Protein AF-A0A8S3UPL6-F1 (afdb_monomer)

pLDDT: mean 83.42, std 17.31, range [33.16, 97.44]

Nearest PDB structures (foldseek):
  1r8y-assembly1_C  TM=5.919E-01  e=2.508E+00  Mus musculus
  2idk-assembly1_B  TM=5.635E-01  e=4.004E+00  Rattus norvegicus
  2idk-assembly1_D  TM=4.730E-01  e=1.985E+0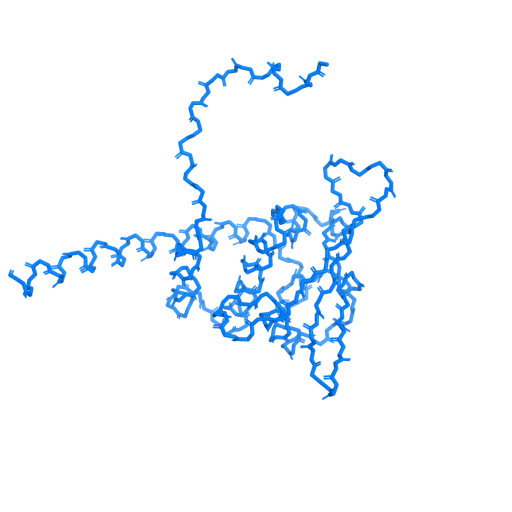0  Rattus norvegicus
  5v4x-assembly1_A  TM=2.139E-01  e=1.571E+00  Homo sapiens

Solvent-accessible surface area (backbone atoms only — not comparable to full-atom values): 10353 Å² total; per-residue (Å²): 134,78,87,76,73,81,73,76,76,82,68,81,82,80,75,76,79,85,45,71,69,55,50,52,52,40,55,69,42,27,83,81,74,43,80,54,72,68,54,36,40,45,50,44,21,52,53,26,36,30,63,79,66,72,45,56,60,68,39,56,21,31,85,48,83,92,41,48,87,43,25,43,35,36,77,32,53,47,74,44,66,56,95,88,39,75,45,33,33,35,41,45,44,70,50,57,104,79,52,83,83,58,63,46,75,48,78,43,76,54,44,87,87,43,93,63,27,38,50,58,32,44,52,57,37,48,76,77,43,94,68,77,66,54,52,55,45,48,46,96,88,68,49,66,35,37,41,64,58,54,52,51,51,50,49,54,36,50,55,56,50,52,51,49,51,55,51,50,53,54,53,54,61,72,75,104

Secondary structure (DSSP, 8-state):
--GGGG--------PPP--HHHHHHHHHHHHHHS-SHHHHHHHHHHHHHHHHTT--HHHHSBSSGGGGGGSPBGGGEEEEEETTEEEEEEEEE---TT-SS--EEEEEE--TT-TT-HHHHHHHHHHT----SSBSSB-TTSPBPBHHHHHHHHHHHHHHHHHHHHHHHHHHTT--

Mean predicted aligned error: 8.9 Å

Radius of gyration: 18.25 Å; Cα contacts (8 Å, |Δi|>4): 200; chains: 1; bounding box: 32×50×51 Å

Sequence (176 aa):
MLKGTKQLRHSVDTRLPITYDILVKLVKALPKVIVGIYNQVLLKAMMSTAYFCFLRIGEIAVKTESEIYRVIQREDIKFERVNGHVSNMTITMKFYKHSNLQSKTLSIARRPENYLCPVKAIEEYLRLQNCPHGPLFRFKCGKPVSGFYFNSSLKSLLNSTSDILSITNSTLSSMF

Foldseek 3Di:
DPPPPPPPPDPPPPDDDCDPVNLVLLLVCCVVQPPDPLVSLLLLLVSLCCVVVVNDCLQAADADPVCQVQHFKLVQWDFDDDPNHTFKIKGWHQHDPPCPRDIDIDIGGADPPDPSGNVVSLVVNVVLPPDNITRSRDDPVRHTHHPVNSVVSSVSSSVVSVVVVVVVVVVVVVVD

Structure (mmCIF, N/CA/C/O backbone):
data_AF-A0A8S3UPL6-F1
#
_entry.id   AF-A0A8S3UPL6-F1
#
loop_
_atom_site.group_PDB
_atom_site.id
_atom_site.type_symbol
_atom_site.label_atom_id
_atom_site.label_alt_id
_atom_site.label_comp_id
_atom_site.label_asym_id
_atom_site.label_entity_id
_atom_site.label_seq_id
_atom_site.pdbx_PDB_ins_code
_atom_site.Cartn_x
_atom_site.Cartn_y
_atom_site.Cartn_z
_atom_site.occupancy
_atom_site.B_iso_or_equiv
_atom_site.auth_seq_id
_atom_site.auth_comp_id
_atom_site.auth_asym_id
_atom_site.auth_atom_id
_atom_site.pdbx_PDB_model_num
ATOM 1 N N . MET A 1 1 ? -19.482 28.024 -11.826 1.00 42.06 1 MET A N 1
ATOM 2 C CA . MET A 1 1 ? -18.256 28.051 -12.662 1.00 42.06 1 MET A CA 1
ATOM 3 C C . MET A 1 1 ? -17.232 27.048 -12.135 1.00 42.06 1 MET A C 1
ATOM 5 O O . MET A 1 1 ? -16.765 27.201 -11.011 1.00 42.06 1 MET A O 1
ATOM 9 N N . LEU A 1 2 ? -16.894 26.020 -12.920 1.00 48.94 2 LEU A N 1
ATOM 10 C CA . LEU A 1 2 ? -15.874 25.015 -12.584 1.00 48.94 2 LEU A CA 1
ATOM 11 C C . LEU A 1 2 ? -14.470 25.634 -12.701 1.00 48.94 2 LEU A C 1
ATOM 13 O O . LEU A 1 2 ? -14.032 25.984 -13.790 1.00 48.94 2 LEU A O 1
ATOM 17 N N . LYS A 1 3 ? -13.740 25.753 -11.585 1.00 55.19 3 LYS A N 1
ATOM 18 C CA . LYS A 1 3 ? -12.389 26.356 -11.520 1.00 55.19 3 LYS A CA 1
ATOM 19 C C . LYS A 1 3 ? -11.300 25.598 -12.316 1.00 55.19 3 LYS A C 1
ATOM 21 O O . LYS A 1 3 ? -10.162 26.052 -12.349 1.00 55.19 3 LYS A O 1
ATOM 26 N N . GLY A 1 4 ? -11.625 24.467 -12.948 1.00 55.03 4 GLY A N 1
ATOM 27 C CA . GLY A 1 4 ? -10.680 23.607 -13.673 1.00 55.03 4 GLY A CA 1
ATOM 28 C C . GLY A 1 4 ? -10.393 24.001 -15.126 1.00 55.03 4 GLY A C 1
ATOM 29 O O . GLY A 1 4 ? -9.456 23.476 -15.711 1.00 55.03 4 GLY A O 1
ATOM 30 N N . THR A 1 5 ? -11.146 24.930 -15.719 1.00 59.47 5 THR A N 1
ATOM 31 C CA . THR A 1 5 ? -11.039 25.250 -17.158 1.00 59.47 5 THR A CA 1
ATOM 32 C C . THR A 1 5 ? -9.954 26.273 -17.508 1.00 59.47 5 THR A C 1
ATOM 34 O O . THR A 1 5 ? -9.788 26.618 -18.671 1.00 59.47 5 THR A O 1
ATOM 37 N N . LYS A 1 6 ? -9.187 26.772 -16.528 1.00 54.44 6 LYS A N 1
ATOM 38 C CA . LYS A 1 6 ? -8.181 27.830 -16.751 1.00 54.44 6 LYS A CA 1
ATOM 39 C C . LYS A 1 6 ? -6.788 27.325 -17.164 1.00 54.44 6 LYS A C 1
ATOM 41 O O . LYS A 1 6 ? -5.917 28.143 -17.433 1.00 54.44 6 LYS A O 1
ATOM 46 N N . GLN A 1 7 ? -6.563 26.012 -17.245 1.00 56.03 7 GLN A N 1
ATOM 47 C CA . GLN A 1 7 ? -5.306 25.417 -17.732 1.00 56.03 7 GLN A CA 1
ATOM 48 C C . GLN A 1 7 ? -5.527 24.689 -19.065 1.00 56.03 7 GLN A C 1
ATOM 50 O O . GLN A 1 7 ? -5.374 23.479 -19.161 1.00 56.03 7 GLN A O 1
ATOM 55 N N . LEU A 1 8 ? -5.898 25.429 -20.110 1.00 55.44 8 LEU A N 1
ATOM 56 C CA . LEU A 1 8 ? -6.054 24.899 -21.470 1.00 55.44 8 LEU A CA 1
ATOM 57 C C . LEU A 1 8 ? -4.790 25.137 -22.309 1.00 55.44 8 LEU A C 1
ATOM 59 O O . LEU A 1 8 ? -4.843 25.701 -23.396 1.00 55.44 8 LEU A O 1
ATOM 63 N N . ARG A 1 9 ? -3.631 24.672 -21.826 1.00 57.53 9 ARG A N 1
ATOM 64 C CA . ARG A 1 9 ? -2.626 24.155 -22.765 1.00 57.53 9 ARG A CA 1
ATOM 65 C C . ARG A 1 9 ? -3.007 22.701 -22.992 1.00 57.53 9 ARG A C 1
ATOM 67 O O . ARG A 1 9 ? -2.741 21.853 -22.146 1.00 57.53 9 ARG A O 1
ATOM 74 N N . HIS A 1 10 ? -3.728 22.456 -24.079 1.00 58.16 10 HIS A N 1
ATOM 75 C CA . HIS A 1 10 ? -4.259 21.149 -24.446 1.00 58.16 10 HIS A CA 1
ATOM 76 C C . HIS A 1 10 ? -3.098 20.225 -24.857 1.00 58.16 10 HIS A C 1
ATOM 78 O O . HIS A 1 10 ? -2.806 20.046 -26.032 1.00 58.16 10 HIS A O 1
ATOM 84 N N . SER A 1 11 ? -2.387 19.658 -23.883 1.00 63.75 11 SER A N 1
ATOM 85 C CA . SER A 1 11 ? -1.652 18.418 -24.118 1.00 63.75 11 SER A CA 1
ATOM 86 C C . SER A 1 11 ? -2.706 17.323 -24.156 1.00 63.75 11 SER A C 1
ATOM 88 O O . SER A 1 11 ? -3.423 17.149 -23.171 1.00 63.75 11 SER A O 1
ATOM 90 N N . VAL A 1 12 ? -2.840 16.616 -25.279 1.00 59.75 12 VAL A N 1
ATOM 91 C CA . VAL A 1 12 ? -3.695 15.424 -25.331 1.00 59.75 12 VAL A CA 1
ATOM 92 C C . VAL A 1 12 ? -3.192 14.475 -24.244 1.00 59.75 12 VAL A C 1
ATOM 94 O O . VAL A 1 12 ? -2.016 14.109 -24.242 1.00 59.75 12 VAL A O 1
ATOM 97 N N . ASP A 1 13 ? -4.042 14.152 -23.268 1.00 59.72 13 ASP A N 1
ATOM 98 C CA . ASP A 1 13 ? -3.688 13.181 -22.238 1.00 59.72 13 ASP A CA 1
ATOM 99 C C . ASP A 1 13 ? -3.717 11.790 -22.875 1.00 59.72 13 ASP A C 1
ATOM 101 O O . ASP A 1 13 ? -4.769 11.177 -23.027 1.00 59.72 13 ASP A O 1
ATOM 105 N N . THR A 1 14 ? -2.553 11.321 -23.319 1.00 62.41 14 THR A N 1
ATOM 106 C CA . THR A 1 14 ? -2.375 10.012 -23.961 1.00 62.41 14 THR A CA 1
ATOM 107 C C . THR A 1 14 ? -2.268 8.867 -22.952 1.00 62.41 14 THR A C 1
ATOM 109 O O . THR A 1 14 ? -2.047 7.719 -23.340 1.00 62.41 14 THR A O 1
ATOM 112 N N . ARG A 1 15 ? -2.391 9.143 -21.645 1.00 64.50 15 ARG A N 1
ATOM 113 C CA . ARG A 1 15 ? -2.251 8.115 -20.612 1.00 64.50 15 ARG A CA 1
ATOM 114 C C . ARG A 1 15 ? -3.490 7.228 -20.597 1.00 64.50 15 ARG A C 1
ATOM 116 O O . ARG A 1 15 ? -4.589 7.673 -20.278 1.00 64.50 15 ARG A O 1
ATOM 123 N N . LEU A 1 16 ? -3.289 5.947 -20.882 1.00 63.62 16 LEU A N 1
ATOM 124 C CA . LEU A 1 16 ? -4.334 4.941 -20.742 1.00 63.62 16 LEU A CA 1
ATOM 125 C C . LEU A 1 16 ? -4.616 4.673 -19.252 1.00 63.62 16 LEU A C 1
ATOM 127 O O . LEU A 1 16 ? -3.675 4.604 -18.453 1.00 63.62 16 LEU A O 1
ATOM 131 N N . PRO A 1 17 ? -5.890 4.508 -18.854 1.00 73.19 17 PRO A N 1
ATOM 132 C CA . PRO A 1 17 ? -6.222 4.123 -17.491 1.00 73.19 17 PRO A CA 1
ATOM 133 C C . PRO A 1 17 ? -5.667 2.726 -17.192 1.00 73.19 17 PRO A C 1
ATOM 135 O O . PRO A 1 17 ? -5.736 1.822 -18.025 1.00 73.19 17 PRO A O 1
ATOM 138 N N . ILE A 1 18 ? -5.152 2.524 -15.978 1.00 77.69 18 ILE A N 1
ATOM 139 C CA . ILE A 1 18 ? -4.827 1.177 -15.501 1.00 77.69 18 ILE A CA 1
ATOM 140 C C . ILE A 1 18 ? -6.157 0.451 -15.296 1.00 77.69 18 ILE A C 1
ATOM 142 O O . ILE A 1 18 ? -6.893 0.757 -14.361 1.00 77.69 18 ILE A O 1
ATOM 146 N N . THR A 1 19 ? -6.484 -0.478 -16.190 1.00 86.81 19 THR A N 1
ATOM 147 C CA . THR A 1 19 ? -7.661 -1.342 -16.058 1.00 86.81 19 THR A CA 1
ATOM 148 C C . THR A 1 19 ? -7.398 -2.459 -15.048 1.00 86.81 19 THR A C 1
ATOM 150 O O . THR A 1 19 ? -6.250 -2.736 -14.686 1.00 86.81 19 THR A O 1
ATOM 153 N N . TYR A 1 20 ? -8.462 -3.129 -14.603 1.00 88.88 20 TYR A N 1
ATOM 154 C CA . TYR A 1 20 ? -8.347 -4.282 -13.709 1.00 88.88 20 TYR A CA 1
ATOM 155 C C . TYR A 1 20 ? -7.426 -5.366 -14.294 1.00 88.88 20 TYR A C 1
ATOM 157 O O . TYR A 1 20 ? -6.545 -5.865 -13.596 1.00 88.88 20 TYR A O 1
ATOM 165 N N . ASP A 1 21 ? -7.546 -5.668 -15.589 1.00 89.25 21 ASP A N 1
ATOM 166 C CA . ASP A 1 21 ? -6.729 -6.696 -16.247 1.00 89.25 21 ASP A CA 1
ATOM 167 C C . ASP A 1 21 ? -5.245 -6.335 -16.287 1.00 89.25 21 ASP A C 1
ATOM 169 O O . ASP A 1 21 ? -4.384 -7.191 -16.063 1.00 89.25 21 ASP A O 1
ATOM 173 N N . ILE A 1 22 ? -4.930 -5.058 -16.531 1.00 89.88 22 ILE A N 1
ATOM 174 C CA . ILE A 1 22 ? -3.552 -4.562 -16.458 1.00 89.88 22 ILE A CA 1
ATOM 175 C C . ILE A 1 22 ? -3.029 -4.752 -15.034 1.00 89.88 22 ILE A C 1
ATOM 177 O O . ILE A 1 22 ? -1.942 -5.293 -14.848 1.00 89.88 22 ILE A O 1
ATOM 181 N N . LEU A 1 23 ? -3.819 -4.392 -14.021 1.00 92.44 23 LEU A N 1
ATOM 182 C CA . LEU A 1 23 ? -3.436 -4.557 -12.621 1.00 92.44 23 LEU A CA 1
ATOM 183 C C . LEU A 1 23 ? -3.178 -6.025 -12.249 1.00 92.44 23 LEU A C 1
ATOM 185 O O . LEU A 1 23 ? -2.197 -6.322 -11.567 1.00 92.44 23 LEU A O 1
ATOM 189 N N . VAL A 1 24 ? -4.009 -6.955 -12.732 1.00 94.12 24 VAL A N 1
ATOM 190 C CA . VAL A 1 24 ? -3.812 -8.399 -12.522 1.00 94.12 24 VAL A CA 1
ATOM 191 C C . VAL A 1 24 ? -2.489 -8.850 -13.132 1.00 94.12 24 VAL A C 1
ATOM 193 O O . VAL A 1 24 ? -1.728 -9.563 -12.473 1.00 94.12 24 VAL A O 1
ATOM 196 N N . LYS A 1 25 ? -2.186 -8.429 -14.366 1.00 92.62 25 LYS A N 1
ATOM 197 C CA . LYS A 1 25 ? -0.920 -8.766 -15.034 1.00 92.62 25 LYS A CA 1
ATOM 198 C C . LYS A 1 25 ? 0.285 -8.220 -14.261 1.00 92.62 25 LYS A C 1
ATOM 200 O O . LYS A 1 25 ? 1.229 -8.970 -14.021 1.00 92.62 25 LYS A O 1
ATOM 205 N N . LEU A 1 26 ? 0.216 -6.973 -13.790 1.00 93.62 26 LEU A N 1
ATOM 206 C CA . LEU A 1 26 ? 1.271 -6.355 -12.979 1.00 93.62 26 LEU A CA 1
ATOM 207 C C . LEU A 1 26 ? 1.523 -7.132 -11.681 1.00 93.62 26 LEU A C 1
ATOM 209 O O . LEU A 1 26 ? 2.666 -7.446 -11.358 1.00 93.62 26 LEU A O 1
ATOM 213 N N . VAL A 1 27 ? 0.465 -7.500 -10.952 1.00 95.19 27 VAL A N 1
ATOM 214 C CA . VAL A 1 27 ? 0.602 -8.269 -9.704 1.00 95.19 27 VAL A CA 1
ATOM 215 C C . VAL A 1 27 ? 1.151 -9.673 -9.966 1.00 95.19 27 VAL A C 1
ATOM 217 O O . VAL A 1 27 ? 1.980 -10.151 -9.194 1.00 95.19 27 VAL A O 1
ATOM 220 N N . LYS A 1 28 ? 0.774 -10.317 -11.077 1.00 94.69 28 LYS A N 1
ATOM 221 C CA . LYS A 1 28 ? 1.349 -11.609 -11.487 1.00 94.69 28 LYS A CA 1
ATOM 222 C C . LYS A 1 28 ? 2.826 -11.513 -11.888 1.00 94.69 28 LYS A C 1
ATOM 224 O O . LYS A 1 28 ? 3.546 -12.498 -11.748 1.00 94.69 28 LYS A O 1
ATOM 229 N N . ALA A 1 29 ? 3.289 -10.357 -12.365 1.00 94.81 29 ALA A N 1
ATOM 230 C CA . ALA A 1 29 ? 4.690 -10.126 -12.720 1.00 94.81 29 ALA A CA 1
ATOM 231 C C . ALA A 1 29 ? 5.594 -9.842 -11.502 1.00 94.81 29 ALA A C 1
ATOM 233 O O . ALA A 1 29 ? 6.815 -9.970 -11.612 1.00 94.81 29 ALA A O 1
ATOM 234 N N . LEU A 1 30 ? 5.025 -9.516 -10.331 1.00 95.31 30 LEU A N 1
ATOM 235 C CA . LEU A 1 30 ? 5.786 -9.184 -9.116 1.00 95.31 30 LEU A CA 1
ATOM 236 C C . LEU A 1 30 ? 6.883 -10.203 -8.763 1.00 95.31 30 LEU A C 1
ATOM 238 O O . LEU A 1 30 ? 8.002 -9.753 -8.522 1.00 95.31 30 LEU A O 1
ATOM 242 N N . PRO A 1 31 ? 6.643 -11.533 -8.767 1.00 95.00 31 PRO A N 1
ATOM 243 C CA . PRO A 1 31 ? 7.673 -12.503 -8.396 1.00 95.00 31 PRO A CA 1
ATOM 244 C C . PRO A 1 31 ? 8.877 -12.532 -9.341 1.00 95.00 31 PRO A C 1
ATOM 246 O O . PRO A 1 31 ? 9.949 -12.969 -8.936 1.00 95.00 31 PRO A O 1
ATOM 249 N N . LYS A 1 32 ? 8.703 -12.075 -10.587 1.00 93.44 32 LYS A N 1
ATOM 250 C CA . LYS A 1 32 ? 9.755 -12.049 -11.611 1.00 93.44 32 LYS A CA 1
ATOM 251 C C . LYS A 1 32 ? 10.578 -10.762 -11.568 1.00 93.44 32 LYS A C 1
ATOM 253 O O . LYS A 1 32 ? 11.767 -10.792 -11.852 1.00 93.44 32 LYS A O 1
ATOM 258 N N . VAL A 1 33 ? 9.939 -9.637 -11.241 1.00 94.00 33 VAL A N 1
ATOM 259 C CA . VAL A 1 33 ? 10.538 -8.294 -11.357 1.00 94.00 33 VAL A CA 1
ATOM 260 C C . VAL A 1 33 ? 11.030 -7.759 -10.013 1.00 94.00 33 VAL A C 1
ATOM 262 O O . VAL A 1 33 ? 12.026 -7.042 -9.955 1.00 94.00 33 VAL A O 1
ATOM 265 N N . ILE A 1 34 ? 10.329 -8.073 -8.922 1.00 95.31 34 ILE A N 1
ATOM 266 C CA . ILE A 1 34 ? 10.591 -7.493 -7.605 1.00 95.31 34 ILE A CA 1
ATOM 267 C C . ILE A 1 34 ? 11.252 -8.524 -6.702 1.00 95.31 34 ILE A C 1
ATOM 269 O O . ILE A 1 34 ? 10.690 -9.577 -6.399 1.00 95.31 34 ILE A O 1
ATOM 273 N N . VAL A 1 35 ? 12.433 -8.176 -6.198 1.00 93.69 35 VAL A N 1
ATOM 274 C CA . VAL A 1 35 ? 13.190 -9.023 -5.278 1.00 93.69 35 VAL A CA 1
ATOM 275 C C . VAL A 1 35 ? 12.595 -8.960 -3.868 1.00 93.69 35 VAL A C 1
ATOM 277 O O . VAL A 1 35 ? 12.394 -7.883 -3.296 1.00 93.69 35 VAL A O 1
ATOM 280 N N . GLY A 1 36 ? 12.369 -10.141 -3.290 1.00 95.06 36 GLY A N 1
ATOM 281 C CA . GLY A 1 36 ? 11.945 -10.330 -1.905 1.00 95.06 36 GLY A CA 1
ATOM 282 C C . GLY A 1 36 ? 10.427 -10.384 -1.717 1.00 95.06 36 GLY A C 1
ATOM 283 O O . GLY A 1 36 ? 9.695 -9.474 -2.108 1.00 95.06 36 GLY A O 1
ATOM 284 N N . ILE A 1 37 ? 9.966 -11.427 -1.017 1.00 95.69 37 ILE A N 1
ATOM 285 C CA . ILE A 1 37 ? 8.540 -11.694 -0.750 1.00 95.69 37 ILE A CA 1
ATOM 286 C C . ILE A 1 37 ? 7.864 -10.497 -0.072 1.00 95.69 37 ILE A C 1
ATOM 288 O O . ILE A 1 37 ? 6.754 -10.119 -0.436 1.00 95.69 37 ILE A O 1
ATOM 292 N N . TYR A 1 38 ? 8.553 -9.850 0.873 1.00 96.38 38 TYR A N 1
ATOM 293 C CA . TYR A 1 38 ? 8.021 -8.678 1.567 1.00 96.38 38 TYR A CA 1
ATOM 294 C C . TYR A 1 38 ? 7.672 -7.539 0.597 1.00 96.38 38 TYR A C 1
ATOM 296 O O . TYR A 1 38 ? 6.569 -7.004 0.659 1.00 96.38 38 TYR A O 1
ATOM 304 N N . ASN A 1 39 ? 8.572 -7.198 -0.333 1.00 96.25 39 ASN A N 1
ATOM 305 C CA . ASN A 1 39 ? 8.346 -6.113 -1.293 1.00 96.25 39 ASN A CA 1
ATOM 306 C C . ASN A 1 39 ? 7.237 -6.463 -2.293 1.00 96.25 39 ASN A C 1
ATOM 308 O O . ASN A 1 39 ? 6.458 -5.594 -2.675 1.00 96.25 39 ASN A O 1
ATOM 312 N N . GLN A 1 40 ? 7.129 -7.736 -2.681 1.00 97.12 40 GLN A N 1
ATOM 313 C CA . GLN A 1 40 ? 6.044 -8.219 -3.537 1.00 97.12 40 GLN A CA 1
ATOM 314 C C . GLN A 1 40 ? 4.684 -8.070 -2.839 1.00 97.12 40 GLN A C 1
ATOM 316 O O . GLN A 1 40 ? 3.751 -7.514 -3.417 1.00 97.12 40 GLN A O 1
ATOM 321 N N . VAL A 1 41 ? 4.573 -8.499 -1.577 1.00 97.44 41 VAL A N 1
ATOM 322 C CA . VAL A 1 41 ? 3.341 -8.357 -0.782 1.00 97.44 41 VAL A CA 1
ATOM 323 C C . VAL A 1 41 ? 3.010 -6.882 -0.53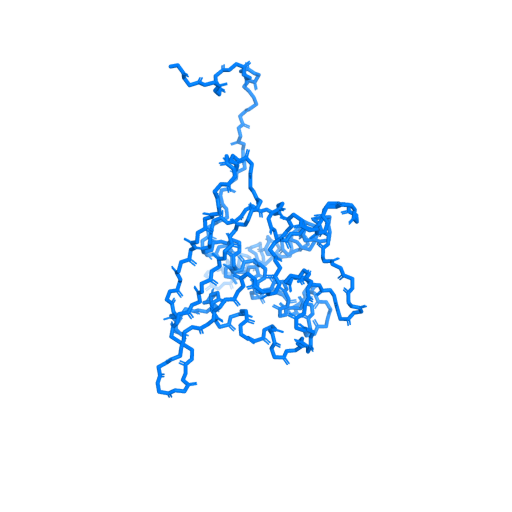3 1.00 97.44 41 VAL A C 1
ATOM 325 O O . VAL A 1 41 ? 1.862 -6.477 -0.716 1.00 97.44 41 VAL A O 1
ATOM 328 N N . LEU A 1 42 ? 4.012 -6.062 -0.197 1.00 97.44 42 LEU A N 1
ATOM 329 C CA . LEU A 1 42 ? 3.881 -4.613 -0.027 1.00 97.44 42 LEU A CA 1
ATOM 330 C C . LEU A 1 42 ? 3.325 -3.945 -1.292 1.00 97.44 42 LEU A C 1
ATOM 332 O O . LEU A 1 42 ? 2.308 -3.255 -1.228 1.00 97.44 42 LEU A O 1
ATOM 336 N N . LEU A 1 43 ? 3.950 -4.171 -2.450 1.00 97.31 43 LEU A N 1
ATOM 337 C CA . LEU A 1 43 ? 3.521 -3.562 -3.710 1.00 97.31 43 LEU A CA 1
ATOM 338 C C . LEU A 1 43 ? 2.147 -4.072 -4.155 1.00 97.31 43 LEU A C 1
ATOM 340 O O . LEU A 1 43 ? 1.331 -3.271 -4.609 1.00 97.31 43 LEU A O 1
ATOM 344 N N . LYS A 1 44 ? 1.840 -5.365 -3.973 1.00 97.31 44 LYS A N 1
ATOM 345 C CA . LYS A 1 44 ? 0.493 -5.915 -4.211 1.00 97.31 44 LYS A CA 1
ATOM 346 C C . LYS A 1 44 ? -0.556 -5.199 -3.359 1.00 97.31 44 LYS A C 1
ATOM 348 O O . LYS A 1 44 ? -1.603 -4.816 -3.886 1.00 97.31 44 LYS A O 1
ATOM 353 N N . ALA A 1 45 ? -0.283 -5.000 -2.069 1.00 97.19 45 ALA A N 1
ATOM 354 C CA . ALA A 1 45 ? -1.183 -4.304 -1.156 1.00 97.19 45 ALA A CA 1
ATOM 355 C C . ALA A 1 45 ? -1.371 -2.835 -1.554 1.00 97.19 45 ALA A C 1
ATOM 357 O O . ALA A 1 45 ? -2.509 -2.373 -1.634 1.00 97.19 45 ALA A O 1
ATOM 358 N N . MET A 1 46 ? -0.289 -2.125 -1.886 1.00 97.12 46 MET A N 1
ATOM 359 C CA . MET A 1 46 ? -0.351 -0.738 -2.360 1.00 97.12 46 MET A CA 1
ATOM 360 C C . MET A 1 46 ? -1.167 -0.607 -3.649 1.00 97.12 46 MET A C 1
ATOM 362 O O . MET A 1 46 ? -2.085 0.206 -3.708 1.00 97.12 46 MET A O 1
ATOM 366 N N . MET A 1 47 ? -0.875 -1.427 -4.662 1.00 95.81 47 MET A N 1
ATOM 367 C CA . MET A 1 47 ? -1.550 -1.397 -5.963 1.00 95.81 47 MET A CA 1
ATOM 368 C C . MET A 1 47 ? -3.042 -1.736 -5.856 1.00 95.81 47 MET A C 1
ATOM 370 O O . MET A 1 47 ? -3.878 -1.011 -6.393 1.00 95.81 47 MET A O 1
ATOM 374 N N . SER A 1 48 ? -3.385 -2.799 -5.121 1.00 95.69 48 SER A N 1
ATOM 375 C CA . SER A 1 48 ? -4.782 -3.209 -4.923 1.00 95.69 48 SER A CA 1
ATOM 376 C C . SER A 1 48 ? -5.564 -2.133 -4.168 1.00 95.69 48 SER A C 1
ATOM 378 O O . SER A 1 48 ? -6.667 -1.761 -4.560 1.00 95.69 48 SER A O 1
ATOM 380 N N . THR A 1 49 ? -4.976 -1.577 -3.108 1.00 94.81 49 THR A N 1
ATOM 381 C CA . THR A 1 49 ? -5.628 -0.539 -2.299 1.00 94.81 49 THR A CA 1
ATOM 382 C C . THR A 1 49 ? -5.798 0.749 -3.097 1.00 94.81 49 THR A C 1
ATOM 384 O O . THR A 1 49 ? -6.895 1.295 -3.120 1.00 94.81 49 THR A O 1
ATOM 387 N N . ALA A 1 50 ? -4.770 1.203 -3.821 1.00 93.69 50 ALA A N 1
ATOM 388 C CA . ALA A 1 50 ? -4.867 2.389 -4.671 1.00 93.69 50 ALA A CA 1
ATOM 389 C C . ALA A 1 50 ? -6.012 2.279 -5.687 1.00 93.69 50 ALA A C 1
ATOM 391 O O . ALA A 1 50 ? -6.803 3.211 -5.828 1.00 93.69 50 ALA A O 1
ATOM 392 N N . TYR A 1 51 ? -6.130 1.118 -6.337 1.00 93.31 51 TYR A N 1
ATOM 393 C CA . TYR A 1 51 ? -7.142 0.864 -7.356 1.00 93.31 51 TYR A CA 1
ATOM 394 C C . TYR A 1 51 ? -8.564 0.821 -6.785 1.00 93.31 51 TYR A C 1
ATOM 396 O O . TYR A 1 51 ? -9.420 1.593 -7.206 1.00 93.31 51 TYR A O 1
ATOM 404 N N . PHE A 1 52 ? -8.821 -0.0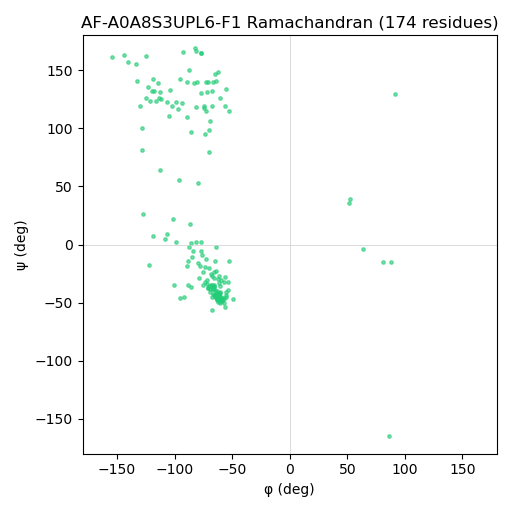41 -5.796 1.00 92.44 52 PHE A N 1
ATOM 405 C CA . PHE A 1 52 ? -10.177 -0.248 -5.268 1.00 92.44 52 PHE A CA 1
ATOM 406 C C . PHE A 1 52 ? -10.670 0.879 -4.359 1.00 92.44 52 PHE A C 1
ATOM 408 O O . PHE A 1 52 ? -11.875 1.053 -4.199 1.00 92.44 52 PHE A O 1
ATOM 415 N N . CYS A 1 53 ? -9.756 1.641 -3.759 1.00 90.12 53 CYS A N 1
ATOM 416 C CA . CYS A 1 53 ? -10.096 2.752 -2.871 1.00 90.12 53 CYS A CA 1
ATOM 417 C C . CYS A 1 53 ? -10.024 4.111 -3.586 1.00 90.12 53 CYS A C 1
ATOM 419 O O . CYS A 1 53 ? -10.208 5.140 -2.941 1.00 90.12 53 CYS A O 1
ATOM 421 N N . PHE A 1 54 ? -9.715 4.127 -4.891 1.00 88.31 54 PHE A N 1
ATOM 422 C CA . PHE A 1 54 ? -9.514 5.338 -5.695 1.00 88.31 54 PHE A CA 1
ATOM 423 C C . PHE A 1 54 ? -8.518 6.334 -5.071 1.00 88.31 54 PHE A C 1
ATOM 425 O O . PHE A 1 54 ? -8.680 7.554 -5.167 1.00 88.31 54 PHE A O 1
ATOM 432 N N . LEU A 1 55 ? -7.482 5.814 -4.410 1.00 87.88 55 LEU A N 1
ATOM 433 C CA . LEU A 1 55 ? -6.459 6.631 -3.761 1.00 87.88 55 LEU A CA 1
ATOM 434 C C . LEU A 1 55 ? -5.420 7.044 -4.794 1.00 87.88 55 LEU A C 1
ATOM 436 O O . LEU A 1 55 ? -4.995 6.233 -5.620 1.00 87.88 55 LEU A O 1
ATOM 440 N N . ARG A 1 56 ? -4.959 8.295 -4.731 1.00 87.31 56 ARG A N 1
ATOM 441 C CA . ARG A 1 56 ? -3.777 8.686 -5.498 1.00 87.31 56 ARG A CA 1
ATOM 442 C C . ARG A 1 56 ? -2.538 8.274 -4.715 1.00 87.31 56 ARG A C 1
ATOM 444 O O . ARG A 1 56 ? -2.569 7.895 -3.544 1.00 87.31 56 ARG A O 1
ATOM 451 N N . ILE A 1 57 ? -1.404 8.363 -5.396 1.00 89.19 57 ILE A N 1
ATOM 452 C CA . ILE A 1 57 ? -0.121 8.002 -4.802 1.00 89.19 57 ILE A CA 1
ATOM 453 C C . ILE A 1 57 ? 0.235 8.883 -3.595 1.00 89.19 57 ILE A C 1
ATOM 455 O O . ILE A 1 57 ? 0.891 8.410 -2.676 1.00 89.19 57 ILE A O 1
ATOM 459 N N . GLY A 1 58 ? -0.226 10.139 -3.573 1.00 87.06 58 GLY A N 1
ATOM 460 C CA . GLY A 1 58 ? 0.068 11.088 -2.496 1.00 87.06 58 GLY A CA 1
ATOM 461 C C . GLY A 1 58 ? -0.619 10.759 -1.171 1.00 87.06 58 GLY A C 1
ATOM 462 O O . GLY A 1 58 ? -0.167 11.222 -0.132 1.00 87.06 58 GLY A O 1
ATOM 463 N N . GLU A 1 59 ? -1.682 9.955 -1.189 1.00 89.31 59 GLU A N 1
ATOM 464 C CA . GLU A 1 59 ? -2.379 9.515 0.017 1.00 89.31 59 GLU A CA 1
ATOM 465 C C . GLU A 1 59 ? -1.778 8.224 0.606 1.00 89.31 59 GLU A C 1
ATOM 467 O O . GLU A 1 59 ? -2.054 7.900 1.756 1.00 89.31 59 GLU A O 1
ATOM 472 N N . ILE A 1 60 ? -0.939 7.488 -0.135 1.00 92.81 60 ILE A N 1
ATOM 473 C CA . ILE A 1 60 ? -0.378 6.191 0.306 1.00 92.81 60 ILE A CA 1
ATOM 474 C C . ILE A 1 60 ? 1.152 6.131 0.334 1.00 92.81 60 ILE A C 1
ATOM 476 O O . ILE A 1 60 ? 1.708 5.231 0.961 1.00 92.81 60 ILE A O 1
ATOM 480 N N . ALA A 1 61 ? 1.840 7.049 -0.345 1.00 93.75 61 ALA A N 1
ATOM 481 C CA . ALA A 1 61 ? 3.293 7.083 -0.425 1.00 93.75 61 ALA A CA 1
ATOM 482 C C . ALA A 1 61 ? 3.817 8.493 -0.153 1.00 93.75 61 ALA A C 1
ATOM 484 O O . ALA A 1 61 ? 3.257 9.499 -0.588 1.00 93.75 61 ALA A O 1
ATOM 485 N N . VAL A 1 62 ? 4.926 8.551 0.572 1.00 93.25 62 VAL A N 1
ATOM 486 C CA . VAL A 1 62 ? 5.505 9.794 1.067 1.00 93.25 62 VAL A CA 1
ATOM 487 C C . VAL A 1 62 ? 6.304 10.478 -0.043 1.00 93.25 62 VAL A C 1
ATOM 489 O O . VAL A 1 62 ? 7.006 9.829 -0.824 1.00 93.25 62 VAL A O 1
ATOM 492 N N . LYS A 1 63 ? 6.206 11.806 -0.128 1.00 89.00 63 LYS A N 1
ATOM 493 C CA . LYS A 1 63 ? 7.030 12.612 -1.040 1.00 89.00 63 LYS A CA 1
ATOM 494 C C . LYS A 1 63 ? 8.309 13.100 -0.358 1.00 89.00 63 LYS A C 1
ATOM 496 O O . LYS A 1 63 ? 9.383 12.988 -0.940 1.00 89.00 63 LYS A O 1
ATOM 501 N N . THR A 1 64 ? 8.192 13.593 0.872 1.00 86.75 64 THR A N 1
ATOM 502 C CA . THR A 1 64 ? 9.296 14.044 1.733 1.00 86.75 64 THR A CA 1
ATOM 503 C C . THR A 1 64 ? 9.037 13.617 3.175 1.00 86.75 64 THR A C 1
ATOM 505 O O . THR A 1 64 ? 7.887 13.428 3.560 1.00 86.75 64 THR A O 1
ATOM 508 N N . GLU A 1 65 ? 10.075 13.497 4.007 1.00 83.75 65 GLU A N 1
ATOM 509 C CA . GLU A 1 65 ? 9.915 13.090 5.417 1.00 83.75 65 GLU A CA 1
ATOM 510 C C . GLU A 1 65 ? 8.973 14.016 6.205 1.00 83.75 65 GLU A C 1
ATOM 512 O O . GLU A 1 65 ? 8.193 13.564 7.041 1.00 83.75 65 GLU A O 1
ATOM 517 N N . SER A 1 66 ? 8.948 15.304 5.858 1.00 85.44 66 SER A N 1
ATOM 518 C CA . SER A 1 66 ? 8.015 16.284 6.420 1.00 85.44 66 SER A CA 1
ATOM 519 C C . SER A 1 66 ? 6.539 16.021 6.091 1.00 85.44 66 SER A C 1
ATOM 521 O O . SER A 1 66 ? 5.671 16.611 6.721 1.00 85.44 66 SER A O 1
ATOM 523 N N . GLU A 1 67 ? 6.225 15.150 5.129 1.00 85.50 67 GLU A N 1
ATOM 524 C CA . GLU A 1 67 ? 4.856 14.821 4.710 1.00 85.50 67 GLU A CA 1
ATOM 525 C C . GLU A 1 67 ? 4.398 13.430 5.178 1.00 85.50 67 GLU A C 1
ATOM 527 O O . GLU A 1 67 ? 3.322 12.971 4.798 1.00 85.50 67 GLU A O 1
ATOM 532 N N . ILE A 1 68 ? 5.168 12.765 6.046 1.00 89.00 68 ILE A N 1
ATOM 533 C CA . ILE A 1 68 ? 4.838 11.442 6.602 1.00 89.00 68 ILE A CA 1
ATOM 534 C C . ILE A 1 68 ? 3.451 11.413 7.255 1.00 89.00 68 ILE A C 1
ATOM 536 O O . ILE A 1 68 ? 2.724 10.441 7.089 1.00 89.00 68 ILE A O 1
ATOM 540 N N . TYR A 1 69 ? 3.049 12.474 7.957 1.00 87.56 69 TYR A N 1
ATOM 541 C CA . TYR A 1 69 ? 1.746 12.536 8.630 1.00 87.56 69 TYR A CA 1
ATOM 542 C C . TYR A 1 69 ? 0.556 12.699 7.666 1.00 87.56 69 TYR A C 1
ATOM 544 O O . TYR A 1 69 ? -0.592 12.571 8.087 1.00 87.56 69 TYR A O 1
ATOM 552 N N . ARG A 1 70 ? 0.811 13.014 6.387 1.00 87.88 70 ARG A N 1
ATOM 553 C CA . ARG A 1 70 ? -0.229 13.267 5.375 1.00 87.88 70 ARG A CA 1
ATOM 554 C C . ARG A 1 70 ? -0.677 12.009 4.638 1.00 87.88 70 ARG A C 1
ATOM 556 O O . ARG A 1 70 ? -1.741 12.031 4.027 1.00 87.88 70 ARG A O 1
ATOM 563 N N . VAL A 1 71 ? 0.114 10.936 4.674 1.00 92.50 71 VAL A N 1
ATOM 564 C CA . VAL A 1 71 ? -0.285 9.650 4.085 1.00 92.50 71 VAL A CA 1
ATOM 565 C C . VAL A 1 71 ? -1.198 8.882 5.040 1.00 92.50 71 VAL A C 1
ATOM 567 O O . VAL A 1 71 ? -1.297 9.213 6.220 1.00 92.50 71 VAL A O 1
ATOM 570 N N . ILE A 1 72 ? -1.862 7.843 4.546 1.00 93.69 72 ILE A N 1
ATOM 571 C CA . ILE A 1 72 ? -2.666 6.938 5.368 1.00 93.69 72 ILE A CA 1
ATOM 572 C C . ILE A 1 72 ? -1.768 6.268 6.410 1.00 93.69 72 ILE A C 1
ATOM 574 O O . ILE A 1 72 ? -0.750 5.647 6.080 1.00 93.69 72 ILE A O 1
ATOM 578 N N . GLN A 1 73 ? -2.165 6.390 7.672 1.00 94.50 73 GLN A N 1
ATOM 579 C CA . GLN A 1 73 ? -1.471 5.782 8.798 1.00 94.50 73 GLN A CA 1
ATOM 580 C C . GLN A 1 73 ? -2.062 4.407 9.126 1.00 94.50 73 GLN A C 1
ATOM 582 O O . GLN A 1 73 ? -3.147 4.031 8.675 1.00 94.50 73 GLN A O 1
ATOM 587 N N . ARG A 1 74 ? -1.349 3.619 9.929 1.00 94.31 74 ARG A N 1
ATOM 588 C CA . ARG A 1 74 ? -1.799 2.290 10.349 1.00 94.31 74 ARG A CA 1
ATOM 589 C C . ARG A 1 74 ? -3.121 2.347 11.121 1.00 94.31 74 ARG A C 1
ATOM 591 O O . ARG A 1 74 ? -3.946 1.448 10.962 1.00 94.31 74 ARG A O 1
ATOM 598 N N . GLU A 1 75 ? -3.324 3.381 11.924 1.00 93.25 75 GLU A N 1
ATOM 599 C CA . GLU A 1 75 ? -4.502 3.619 12.766 1.00 93.25 75 GLU A CA 1
ATOM 600 C C . GLU A 1 75 ? -5.730 4.039 11.957 1.00 93.25 75 GLU A C 1
ATOM 602 O O . GLU A 1 75 ? -6.863 3.917 12.424 1.00 93.25 75 GLU A O 1
ATOM 607 N N . ASP A 1 76 ? -5.510 4.509 10.730 1.00 93.62 76 ASP A N 1
ATOM 608 C CA . ASP A 1 76 ? -6.577 4.879 9.807 1.00 93.62 76 ASP A CA 1
ATOM 609 C C . ASP A 1 76 ? -7.243 3.648 9.167 1.00 93.62 76 ASP A C 1
ATOM 611 O O . ASP A 1 76 ? -8.280 3.788 8.516 1.00 93.62 76 ASP A O 1
ATOM 615 N N . ILE A 1 77 ? -6.674 2.449 9.371 1.00 95.00 77 ILE A N 1
ATOM 616 C CA . ILE A 1 77 ? -7.200 1.165 8.900 1.00 95.00 77 ILE A CA 1
ATOM 617 C C . ILE A 1 77 ? -7.871 0.408 10.044 1.00 95.00 77 ILE A C 1
ATOM 619 O O . ILE A 1 77 ? -7.223 -0.005 11.012 1.00 95.00 77 ILE A O 1
ATOM 623 N N . LYS A 1 78 ? -9.166 0.141 9.878 1.00 95.38 78 LYS A N 1
ATOM 624 C CA . LYS A 1 78 ? -9.957 -0.700 10.780 1.00 95.38 78 LYS A CA 1
ATOM 625 C C . LYS A 1 78 ? -10.494 -1.913 10.036 1.00 95.38 78 LYS A C 1
ATOM 627 O O . L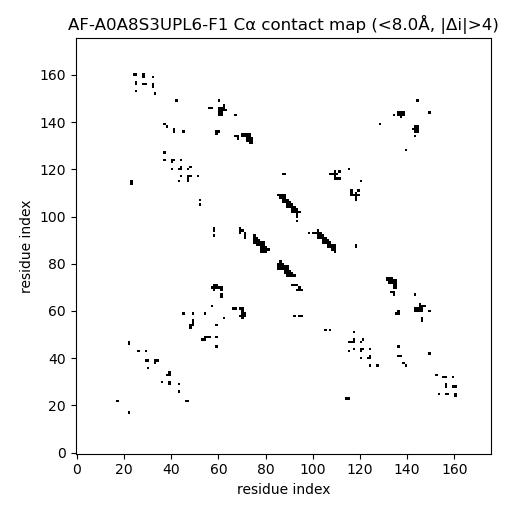YS A 1 78 ? -10.884 -1.812 8.877 1.00 95.38 78 LYS A O 1
ATOM 632 N N . PHE A 1 79 ? -10.527 -3.049 10.719 1.00 95.62 79 PHE A N 1
ATOM 633 C CA . PHE A 1 79 ? -11.138 -4.269 10.208 1.00 95.62 79 PHE A CA 1
ATOM 634 C C . PHE A 1 79 ? -12.370 -4.605 11.023 1.00 95.62 79 PHE A C 1
ATOM 636 O O . PHE A 1 79 ? -12.303 -4.666 12.250 1.00 95.62 79 PHE A O 1
ATOM 643 N N . GLU A 1 80 ? -13.461 -4.877 10.328 1.00 95.44 80 GLU A N 1
ATOM 644 C CA . GLU A 1 80 ? -14.639 -5.495 10.919 1.00 95.44 80 GLU A CA 1
ATOM 645 C C . GLU A 1 80 ? -14.493 -7.007 10.804 1.00 95.44 80 GLU A C 1
ATOM 647 O O . GLU A 1 80 ? -13.996 -7.521 9.796 1.00 95.44 80 GLU A O 1
ATOM 652 N N . ARG A 1 81 ? -14.888 -7.726 11.856 1.00 94.44 81 ARG A N 1
ATOM 653 C CA . ARG A 1 81 ? -14.817 -9.184 11.895 1.00 94.44 81 ARG A CA 1
ATOM 654 C C . ARG A 1 81 ? -16.188 -9.773 12.169 1.00 94.44 81 ARG A C 1
ATOM 656 O O . ARG A 1 81 ? -16.882 -9.325 13.073 1.00 94.44 81 ARG A O 1
ATOM 663 N N . VAL A 1 82 ? -16.528 -10.812 11.419 1.00 92.69 82 VAL A N 1
ATOM 664 C CA . VAL A 1 82 ? -17.729 -11.627 11.604 1.00 92.69 82 VAL A CA 1
ATOM 665 C C . VAL A 1 82 ? -17.262 -13.070 11.744 1.00 92.69 82 VAL A C 1
ATOM 667 O O . VAL A 1 82 ? -16.495 -13.553 10.912 1.00 92.69 82 VAL A O 1
ATOM 670 N N . ASN A 1 83 ? -17.664 -13.742 12.825 1.00 91.44 83 ASN A N 1
ATOM 671 C CA . ASN A 1 83 ? -17.254 -15.119 13.135 1.00 91.44 83 ASN A CA 1
ATOM 672 C C . ASN A 1 83 ? -15.723 -15.323 13.117 1.00 91.44 83 ASN A C 1
ATOM 674 O O . ASN A 1 83 ? -15.220 -16.308 12.593 1.00 91.44 83 ASN A O 1
ATOM 678 N N . GLY A 1 84 ? -14.958 -14.350 13.627 1.00 88.56 84 GLY A N 1
ATOM 679 C CA . GLY A 1 84 ? -13.487 -14.398 13.676 1.00 88.56 84 GLY A CA 1
ATOM 680 C C . GLY A 1 84 ? -12.769 -14.013 12.373 1.00 88.56 84 GLY A C 1
ATOM 681 O O . GLY A 1 84 ? -11.581 -13.670 12.407 1.00 88.56 84 GLY A O 1
ATOM 682 N N . HIS A 1 85 ? -13.479 -13.962 11.246 1.00 90.06 85 HIS A N 1
ATOM 683 C CA . HIS A 1 85 ? -12.931 -13.609 9.938 1.00 90.06 85 HIS A CA 1
ATOM 684 C C . HIS A 1 85 ? -13.137 -12.129 9.622 1.00 90.06 85 HIS A C 1
ATOM 686 O O . HIS A 1 85 ? -14.181 -11.563 9.927 1.00 90.06 85 HIS A O 1
ATOM 692 N N . VAL A 1 86 ? -12.153 -11.490 8.982 1.00 93.62 86 VAL A N 1
ATOM 693 C CA . VAL A 1 86 ? -12.297 -10.100 8.517 1.00 93.62 86 VAL A CA 1
ATOM 694 C C . VAL A 1 86 ? -13.337 -10.048 7.397 1.00 93.62 86 VAL A C 1
ATOM 696 O O . VAL A 1 86 ? -13.122 -10.671 6.358 1.00 93.62 86 VAL A O 1
ATOM 699 N N . SER A 1 87 ? -14.421 -9.300 7.600 1.00 94.38 87 SER A N 1
ATOM 700 C CA . SER A 1 87 ? -15.515 -9.112 6.639 1.00 94.38 87 SER A CA 1
ATOM 701 C C . SER A 1 87 ? -15.335 -7.842 5.812 1.00 94.38 87 SER A C 1
ATOM 703 O O . SER A 1 87 ? -15.435 -7.896 4.590 1.00 94.38 87 SER A O 1
ATOM 705 N N . ASN A 1 88 ? -15.000 -6.723 6.457 1.00 95.19 88 ASN A N 1
ATOM 706 C CA . ASN A 1 88 ? -14.817 -5.423 5.817 1.00 95.19 88 ASN A CA 1
ATOM 707 C C . ASN A 1 88 ? -13.528 -4.751 6.297 1.00 95.19 88 ASN A C 1
ATOM 709 O O . ASN A 1 88 ? -13.038 -4.996 7.404 1.00 95.19 88 ASN A O 1
ATOM 713 N N . MET A 1 89 ? -12.994 -3.868 5.459 1.00 96.31 89 MET A N 1
ATOM 714 C CA . MET A 1 89 ? -11.918 -2.949 5.805 1.00 96.31 89 MET A CA 1
ATOM 715 C C . MET A 1 89 ? -12.398 -1.518 5.623 1.00 96.31 89 MET A C 1
ATOM 717 O O . MET A 1 89 ? -12.915 -1.161 4.567 1.00 96.31 89 MET A O 1
ATOM 721 N N . THR A 1 90 ? -12.137 -0.694 6.625 1.00 96.38 90 THR A N 1
ATOM 722 C CA . THR A 1 90 ? -12.462 0.723 6.621 1.00 96.38 90 THR A CA 1
ATOM 723 C C . THR A 1 90 ? -11.175 1.541 6.612 1.00 96.38 90 THR A C 1
ATOM 725 O O . THR A 1 90 ? -10.316 1.344 7.472 1.00 96.38 90 THR A O 1
ATOM 728 N N . ILE A 1 91 ? -11.048 2.457 5.649 1.00 94.56 91 ILE A N 1
ATOM 729 C CA . ILE A 1 91 ? -9.917 3.382 5.498 1.00 94.56 91 ILE A CA 1
ATOM 730 C C . ILE A 1 91 ? -10.392 4.801 5.790 1.00 94.56 91 ILE A C 1
ATOM 732 O O . ILE A 1 91 ? -11.323 5.285 5.149 1.00 94.56 91 ILE A O 1
ATOM 736 N N . THR A 1 92 ? -9.737 5.483 6.727 1.00 91.81 92 THR A N 1
ATOM 737 C CA . THR A 1 92 ? -10.036 6.880 7.070 1.00 91.81 92 THR A CA 1
ATOM 738 C C . THR A 1 92 ? -8.974 7.822 6.512 1.00 91.81 92 THR A C 1
ATOM 740 O O . THR A 1 92 ? -7.842 7.869 6.972 1.00 91.81 92 THR A O 1
ATOM 743 N N . MET A 1 93 ? -9.343 8.626 5.526 1.00 86.81 93 MET A N 1
ATOM 744 C CA . MET A 1 93 ? -8.483 9.640 4.929 1.00 86.81 93 MET A CA 1
ATOM 745 C C . MET A 1 93 ? -8.629 10.960 5.685 1.00 86.81 93 MET A C 1
ATOM 747 O O . MET A 1 93 ? -9.660 11.631 5.587 1.00 86.81 93 MET A O 1
ATOM 751 N N . LYS A 1 94 ? -7.590 11.349 6.428 1.00 80.75 94 LYS A N 1
ATOM 752 C CA . LYS A 1 94 ? -7.544 12.625 7.164 1.00 80.75 94 LYS A CA 1
ATOM 753 C C . LYS A 1 94 ? -7.060 13.791 6.299 1.00 80.75 94 LYS A C 1
ATOM 755 O O . LYS A 1 94 ? -7.590 14.891 6.408 1.00 80.75 94 LYS A O 1
ATOM 760 N N . PHE A 1 95 ? -6.104 13.538 5.404 1.00 70.19 95 PHE A N 1
ATOM 761 C CA . PHE A 1 95 ? -5.507 14.544 4.526 1.00 70.19 95 PHE A CA 1
ATOM 762 C C . PHE A 1 95 ? -5.703 14.146 3.057 1.00 70.19 95 PHE A C 1
ATOM 764 O O . PHE A 1 95 ? -5.324 13.055 2.644 1.00 70.19 95 PHE A O 1
ATOM 771 N N . TYR A 1 96 ? -6.325 15.019 2.260 1.00 63.94 96 TYR A N 1
ATOM 772 C CA . TYR A 1 96 ? -6.481 14.849 0.809 1.00 63.94 96 TYR A CA 1
ATOM 773 C C . TYR A 1 96 ? -6.632 16.217 0.131 1.00 63.94 96 TYR A C 1
ATOM 775 O O . TYR A 1 96 ? -6.970 17.200 0.782 1.00 63.94 96 TYR A O 1
ATOM 783 N N . LYS A 1 97 ? -6.409 16.296 -1.190 1.00 54.25 97 LYS A N 1
ATOM 784 C CA . LYS A 1 97 ? -6.277 17.552 -1.975 1.00 54.25 97 LYS A CA 1
ATOM 785 C C . LYS A 1 97 ? -7.425 18.581 -1.821 1.00 54.25 97 LYS A C 1
ATOM 787 O O . LYS A 1 97 ? -7.260 19.730 -2.216 1.00 54.25 97 LYS A O 1
ATOM 792 N N . HIS A 1 98 ? -8.569 18.189 -1.258 1.00 56.28 98 HIS A N 1
ATOM 793 C CA . HIS A 1 98 ? -9.746 19.037 -1.027 1.00 56.28 98 HIS A CA 1
ATOM 794 C C . HIS A 1 98 ? -10.245 18.991 0.430 1.00 56.28 98 HIS A C 1
ATOM 796 O O . HIS A 1 98 ? -11.438 19.163 0.672 1.00 56.28 98 HIS A O 1
ATOM 802 N N . SER A 1 99 ? -9.379 18.690 1.401 1.00 55.88 99 SER A N 1
ATOM 803 C CA . SER A 1 99 ? -9.783 18.556 2.802 1.00 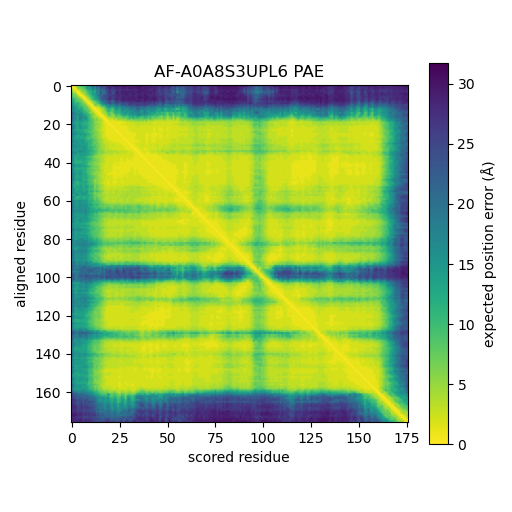55.88 99 SER A CA 1
ATOM 804 C C . SER A 1 99 ? -10.161 19.915 3.404 1.00 55.88 99 SER A C 1
ATOM 806 O O . SER A 1 99 ? -9.300 20.655 3.874 1.00 55.88 99 SER A O 1
ATOM 808 N N . ASN A 1 100 ? -11.458 20.217 3.454 1.00 56.62 100 ASN A N 1
ATOM 809 C CA . ASN A 1 100 ? -12.018 21.291 4.282 1.00 56.62 100 ASN A CA 1
ATOM 810 C C . ASN A 1 100 ? -12.157 20.816 5.746 1.00 56.62 100 ASN A C 1
ATOM 812 O O . ASN A 1 100 ? -13.245 20.847 6.306 1.00 56.62 100 ASN A O 1
ATOM 816 N N . LEU A 1 101 ? -11.075 20.294 6.338 1.00 58.06 101 LEU A N 1
ATOM 817 C CA . LEU A 1 101 ? -11.010 19.722 7.698 1.00 58.06 101 LEU A CA 1
ATOM 818 C C . LEU A 1 101 ? -11.864 18.465 7.988 1.00 58.06 101 LEU A C 1
ATOM 820 O O . LEU A 1 101 ? -11.728 17.889 9.064 1.00 58.06 101 LEU A O 1
ATOM 824 N N . GLN A 1 102 ? -12.685 17.981 7.052 1.00 65.25 102 GLN A N 1
ATOM 825 C CA . GLN A 1 102 ? -13.466 16.754 7.246 1.00 65.25 102 GLN A CA 1
ATOM 826 C C . GLN A 1 102 ? -12.735 15.519 6.704 1.00 65.25 102 GLN A C 1
ATOM 828 O O . GLN A 1 102 ? -12.426 15.437 5.506 1.00 65.25 102 GLN A O 1
ATOM 833 N N . SER A 1 103 ? -12.497 14.543 7.584 1.00 79.31 103 SER A N 1
ATOM 834 C CA . SER A 1 103 ? -12.014 13.218 7.200 1.00 79.31 103 SER A CA 1
ATOM 835 C C . SER A 1 103 ? -13.060 12.485 6.359 1.00 79.31 103 SER A C 1
ATOM 837 O O . SER A 1 103 ? -14.267 12.660 6.530 1.00 79.31 103 SER A O 1
ATOM 839 N N . LYS A 1 104 ? -12.595 11.664 5.419 1.00 85.19 104 LYS A N 1
ATOM 840 C CA . LYS A 1 104 ? -13.459 10.796 4.613 1.00 85.19 104 LYS A CA 1
ATOM 841 C C . LYS A 1 104 ? -13.166 9.348 4.926 1.00 85.19 104 LYS A C 1
ATOM 843 O O . LYS A 1 104 ? -12.007 8.964 5.035 1.00 85.19 104 LYS A O 1
ATOM 848 N N . THR A 1 105 ? -14.214 8.548 5.018 1.00 89.44 105 THR A N 1
ATOM 849 C CA . THR A 1 105 ? -14.098 7.130 5.330 1.00 89.44 105 THR A CA 1
ATOM 850 C C . THR A 1 105 ? -14.628 6.304 4.169 1.00 89.44 105 THR A C 1
ATOM 852 O O . THR A 1 105 ? -15.698 6.586 3.635 1.00 89.44 105 THR A O 1
ATOM 855 N N . LEU A 1 106 ? -13.859 5.297 3.769 1.00 91.62 106 LEU A N 1
ATOM 856 C CA . LEU A 1 106 ? -14.206 4.337 2.727 1.00 91.62 106 LEU A CA 1
ATOM 857 C C . LEU A 1 106 ? -14.313 2.958 3.371 1.00 91.62 106 LEU A C 1
ATOM 859 O O . LEU A 1 106 ? -13.349 2.511 3.989 1.00 91.62 106 LEU A O 1
ATOM 863 N N . SER A 1 107 ? -15.462 2.299 3.230 1.00 93.38 107 SER A N 1
ATOM 864 C CA . SER A 1 107 ? -15.660 0.913 3.667 1.00 93.38 107 SER A CA 1
ATOM 865 C C . SER A 1 107 ? -15.650 -0.018 2.462 1.00 93.38 107 SER A C 1
ATOM 867 O O . SER A 1 107 ? -16.268 0.268 1.436 1.00 93.38 107 SER A O 1
ATOM 869 N N . ILE A 1 108 ? -14.900 -1.111 2.571 1.00 94.69 108 ILE A N 1
ATOM 870 C CA . ILE A 1 108 ? -14.638 -2.047 1.482 1.00 94.69 108 ILE A CA 1
ATOM 871 C C . ILE A 1 108 ? -14.920 -3.453 1.979 1.00 94.69 108 ILE A C 1
ATOM 873 O O . ILE A 1 108 ? -14.252 -3.951 2.888 1.00 94.69 108 ILE A O 1
ATOM 877 N N . ALA A 1 109 ? -15.878 -4.107 1.332 1.00 94.69 109 ALA A N 1
ATOM 878 C CA . ALA A 1 109 ? -16.201 -5.491 1.619 1.00 94.69 109 ALA A CA 1
ATOM 879 C C . ALA A 1 109 ? -15.127 -6.445 1.095 1.00 94.69 109 ALA A C 1
ATOM 881 O O . ALA A 1 109 ? -14.594 -6.288 -0.010 1.00 94.69 109 ALA A O 1
ATOM 882 N N . ARG A 1 110 ? -14.818 -7.472 1.887 1.00 94.62 110 ARG A N 1
ATOM 883 C CA . ARG A 1 110 ? -13.933 -8.556 1.471 1.00 94.62 110 ARG A CA 1
ATOM 884 C C . ARG A 1 110 ? -14.606 -9.374 0.373 1.00 94.62 110 ARG A C 1
ATOM 886 O O . ARG A 1 110 ? -15.749 -9.796 0.499 1.00 94.62 110 ARG A O 1
ATOM 893 N N . ARG A 1 111 ? -13.845 -9.632 -0.686 1.00 93.56 111 ARG A N 1
ATOM 894 C CA . ARG A 1 111 ? -14.228 -10.447 -1.846 1.00 93.56 111 ARG A CA 1
ATOM 895 C C . ARG A 1 111 ? -13.139 -11.496 -2.083 1.00 93.56 111 ARG A C 1
ATOM 897 O O . ARG A 1 111 ? -12.210 -11.217 -2.840 1.00 93.56 111 ARG A O 1
ATOM 904 N N . PRO A 1 112 ? -13.133 -12.618 -1.339 1.00 84.19 112 PRO A N 1
ATOM 905 C CA . PRO A 1 112 ? -12.020 -13.576 -1.336 1.00 84.19 112 PRO A CA 1
ATOM 906 C C . PRO A 1 112 ? -11.747 -14.229 -2.700 1.00 84.19 112 PRO A C 1
ATOM 908 O O . PRO A 1 112 ? -10.604 -14.596 -2.967 1.00 84.19 112 PRO A O 1
ATOM 911 N N . GLU A 1 113 ? -12.764 -14.332 -3.551 1.00 89.38 113 GLU A N 1
ATOM 912 C CA . GLU A 1 113 ? -12.702 -14.798 -4.937 1.00 89.38 113 GLU A CA 1
ATOM 913 C C . GLU A 1 113 ? -11.897 -13.862 -5.851 1.00 89.38 113 GLU A C 1
ATOM 915 O O . GLU A 1 113 ? -11.342 -14.289 -6.862 1.00 89.38 113 GLU A O 1
ATOM 920 N N . ASN A 1 114 ? -11.780 -12.582 -5.486 1.00 90.88 114 ASN A N 1
ATOM 921 C CA . ASN A 1 114 ? -11.020 -11.614 -6.257 1.00 90.88 114 ASN A CA 1
ATOM 922 C C . ASN A 1 114 ? -9.523 -11.736 -5.935 1.00 90.88 114 ASN A C 1
ATOM 924 O O . ASN A 1 114 ? -9.083 -11.459 -4.815 1.00 90.88 114 ASN A O 1
ATOM 928 N N . TYR A 1 115 ? -8.718 -12.074 -6.946 1.00 90.81 115 TYR A N 1
ATOM 929 C CA . TYR A 1 115 ? -7.257 -12.182 -6.833 1.00 90.81 115 TYR A CA 1
ATOM 930 C C . TYR A 1 115 ? -6.594 -10.913 -6.264 1.00 90.81 115 TYR A C 1
ATOM 932 O O . TYR A 1 115 ? -5.602 -10.991 -5.535 1.00 90.81 115 TYR A O 1
ATOM 940 N N . LEU A 1 116 ? -7.176 -9.750 -6.563 1.00 94.56 116 LEU A N 1
ATOM 941 C CA . LEU A 1 116 ? -6.713 -8.433 -6.134 1.00 94.56 116 LEU A CA 1
ATOM 942 C C . LEU A 1 116 ? -7.519 -7.868 -4.960 1.00 94.56 116 LEU A C 1
ATOM 944 O O . LEU A 1 116 ? -7.542 -6.656 -4.765 1.00 94.56 116 LEU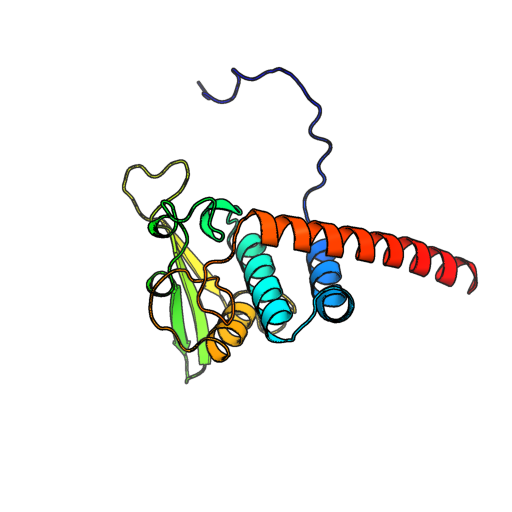 A O 1
ATOM 948 N N . CYS A 1 117 ? -8.196 -8.714 -4.177 1.00 95.94 117 CYS A N 1
ATOM 949 C CA . CYS A 1 117 ? -8.971 -8.259 -3.026 1.00 95.94 117 CYS A CA 1
ATOM 950 C C . CYS A 1 117 ? -8.108 -7.376 -2.096 1.00 95.94 117 CYS A C 1
ATOM 952 O O . CYS A 1 117 ? -7.167 -7.886 -1.476 1.00 95.94 117 CYS A O 1
ATOM 954 N N . PRO A 1 118 ? -8.428 -6.075 -1.944 1.00 95.50 118 PRO A N 1
ATOM 955 C CA . PRO A 1 118 ? -7.595 -5.146 -1.182 1.00 95.50 118 PRO A CA 1
ATOM 956 C C . PRO A 1 118 ? -7.593 -5.492 0.309 1.00 95.50 118 PRO A C 1
ATOM 958 O O . PRO A 1 118 ? -6.553 -5.411 0.953 1.00 95.50 118 PRO A O 1
ATOM 961 N N . VAL A 1 119 ? -8.724 -5.975 0.841 1.00 96.81 119 VAL A N 1
ATOM 962 C CA . VAL A 1 119 ? -8.844 -6.432 2.236 1.00 96.81 119 VAL A CA 1
ATOM 963 C C . VAL A 1 119 ? -7.864 -7.571 2.515 1.00 96.81 119 VAL A C 1
ATOM 965 O O . VAL A 1 119 ? -7.125 -7.521 3.494 1.00 96.81 119 VAL A O 1
ATOM 968 N N . LYS A 1 120 ? -7.808 -8.573 1.625 1.00 96.00 120 LYS A N 1
ATOM 969 C CA . LYS A 1 120 ? -6.880 -9.705 1.746 1.00 96.00 120 LYS A CA 1
ATOM 970 C C . LYS A 1 120 ? -5.429 -9.253 1.582 1.00 96.00 120 LYS A C 1
ATOM 972 O O . LYS A 1 120 ? -4.582 -9.680 2.355 1.00 96.00 120 LYS A O 1
ATOM 977 N N . ALA A 1 121 ? -5.147 -8.382 0.615 1.00 96.62 121 ALA A N 1
ATOM 978 C CA . ALA A 1 121 ? -3.792 -7.898 0.367 1.00 96.62 121 ALA A CA 1
ATOM 979 C C . ALA A 1 121 ? -3.238 -7.082 1.550 1.00 96.62 121 ALA A C 1
ATOM 981 O O . ALA A 1 121 ? -2.092 -7.283 1.945 1.00 96.62 121 ALA A O 1
ATOM 982 N N . ILE A 1 122 ? -4.052 -6.208 2.155 1.00 96.38 122 ILE A N 1
ATOM 983 C CA . ILE A 1 122 ? -3.657 -5.454 3.353 1.00 96.38 122 ILE A CA 1
ATOM 984 C C . ILE A 1 122 ? -3.532 -6.379 4.559 1.00 96.38 122 ILE A C 1
ATOM 986 O O . ILE A 1 122 ? -2.578 -6.248 5.317 1.00 96.38 122 ILE A O 1
ATOM 990 N N . GLU A 1 123 ? -4.442 -7.336 4.733 1.00 95.00 123 GLU A N 1
ATOM 991 C CA . GLU A 1 123 ? -4.333 -8.326 5.804 1.00 95.00 123 GLU A CA 1
ATOM 992 C C . GLU A 1 123 ? -3.026 -9.136 5.696 1.00 95.00 123 GLU A C 1
ATOM 994 O O . GLU A 1 123 ? -2.294 -9.244 6.677 1.00 95.00 123 GLU A O 1
ATOM 999 N N . GLU A 1 124 ? -2.698 -9.656 4.507 1.00 95.19 124 GLU A N 1
ATOM 1000 C CA . GLU A 1 124 ? -1.443 -10.371 4.223 1.00 95.19 124 GLU A CA 1
ATOM 1001 C C . GLU A 1 124 ? -0.217 -9.505 4.529 1.00 95.19 124 GLU A C 1
ATOM 1003 O O . GLU A 1 124 ? 0.707 -9.953 5.207 1.00 95.19 124 GLU A O 1
ATOM 1008 N N . TYR A 1 125 ? -0.227 -8.252 4.078 1.00 96.94 125 TYR A N 1
ATOM 1009 C CA . TYR A 1 125 ? 0.850 -7.303 4.334 1.00 96.94 125 TYR A CA 1
ATOM 1010 C C . TYR A 1 125 ? 1.021 -6.992 5.826 1.00 96.94 125 TYR A C 1
ATOM 1012 O O . TYR A 1 125 ? 2.141 -7.009 6.335 1.00 96.94 125 TYR A O 1
ATOM 1020 N N . LEU A 1 126 ? -0.074 -6.764 6.553 1.00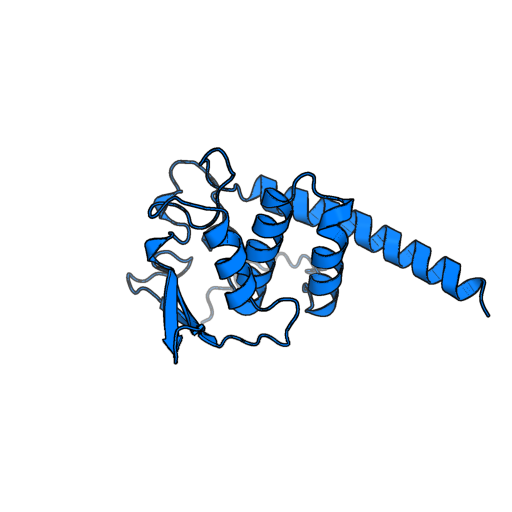 94.81 126 LEU A N 1
ATOM 1021 C CA . LEU A 1 126 ? -0.024 -6.451 7.980 1.00 94.81 126 LEU A CA 1
ATOM 1022 C C . LEU A 1 126 ? 0.434 -7.638 8.834 1.00 94.81 126 LEU A C 1
ATOM 1024 O O . LEU A 1 126 ? 1.034 -7.412 9.878 1.00 94.81 126 LEU A O 1
ATOM 1028 N N . ARG A 1 127 ? 0.245 -8.889 8.390 1.00 93.62 127 ARG A N 1
ATOM 1029 C CA . ARG A 1 127 ? 0.849 -10.060 9.060 1.00 93.62 127 ARG A CA 1
ATOM 1030 C C . ARG A 1 127 ? 2.375 -10.072 8.974 1.00 93.62 127 ARG A C 1
ATOM 1032 O O . ARG A 1 127 ? 3.024 -10.615 9.858 1.00 93.62 127 ARG A O 1
ATOM 1039 N N . LEU A 1 128 ? 2.948 -9.487 7.921 1.00 93.19 128 LEU A N 1
ATOM 1040 C CA . LEU A 1 128 ? 4.400 -9.337 7.777 1.00 93.19 128 LEU A CA 1
ATOM 1041 C C . LEU A 1 128 ? 4.937 -8.099 8.508 1.00 93.19 128 LEU A C 1
ATOM 1043 O O . LEU A 1 128 ? 6.149 -7.885 8.544 1.00 93.19 128 LEU A O 1
ATOM 1047 N N . GLN A 1 129 ? 4.050 -7.269 9.061 1.00 88.81 129 GLN A N 1
ATOM 1048 C CA . GLN A 1 129 ? 4.384 -5.962 9.590 1.00 88.81 129 GLN A CA 1
ATOM 1049 C C . GLN A 1 129 ? 3.882 -5.759 11.018 1.00 88.81 129 GLN A C 1
ATOM 1051 O O . GLN A 1 129 ? 2.756 -5.333 11.257 1.00 88.81 129 GLN A O 1
ATOM 1056 N N . ASN A 1 130 ? 4.795 -5.919 11.972 1.00 78.62 130 ASN A N 1
ATOM 1057 C CA . ASN A 1 130 ? 4.477 -5.896 13.400 1.00 78.62 130 ASN A CA 1
ATOM 1058 C C . ASN A 1 130 ? 4.479 -4.498 14.044 1.00 78.62 130 ASN A C 1
ATOM 1060 O O . ASN A 1 130 ? 4.548 -4.390 15.264 1.00 78.62 130 ASN A O 1
ATOM 1064 N N . CYS A 1 131 ? 4.412 -3.412 13.268 1.00 84.06 131 CYS A N 1
ATOM 1065 C CA . CYS A 1 131 ? 4.399 -2.063 13.843 1.00 84.06 131 CYS A CA 1
ATOM 1066 C C . CYS A 1 131 ? 2.957 -1.510 13.929 1.00 84.06 131 CYS A C 1
ATOM 1068 O O . CYS A 1 131 ? 2.281 -1.411 12.897 1.00 84.06 131 CYS A O 1
ATOM 1070 N N . PRO A 1 132 ? 2.478 -1.120 15.124 1.00 83.25 132 PRO A N 1
ATOM 1071 C CA . PRO A 1 132 ? 1.106 -0.649 15.317 1.00 83.25 132 PRO A CA 1
ATOM 1072 C C . PRO A 1 132 ? 0.881 0.798 14.863 1.00 83.25 132 PRO A C 1
ATOM 107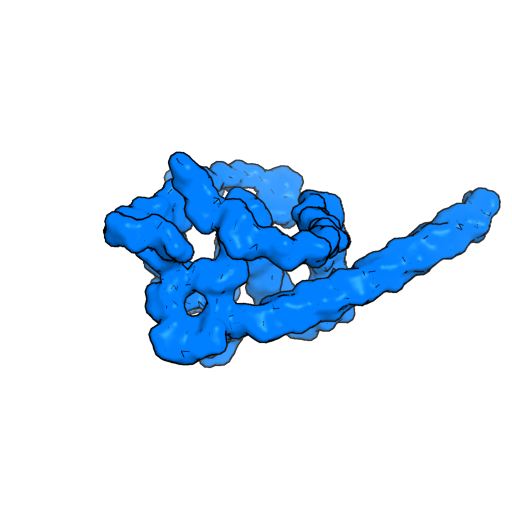4 O O . PRO A 1 132 ? -0.265 1.162 14.612 1.00 83.25 132 PRO A O 1
ATOM 1077 N N . HIS A 1 133 ? 1.953 1.587 14.707 1.00 89.06 133 HIS A N 1
ATOM 1078 C CA . HIS A 1 133 ? 1.867 3.026 14.451 1.00 89.06 133 HIS A CA 1
ATOM 1079 C C . HIS A 1 133 ? 2.598 3.493 13.194 1.00 89.06 133 HIS A C 1
ATOM 1081 O O . HIS A 1 133 ? 3.459 2.782 12.668 1.00 89.06 133 HIS A O 1
ATOM 1087 N N . GLY A 1 134 ? 2.257 4.695 12.723 1.00 91.62 134 GLY A N 1
ATOM 1088 C CA . GLY A 1 134 ? 2.926 5.389 11.617 1.00 91.62 134 GLY A CA 1
ATOM 1089 C C . GLY A 1 134 ? 2.400 5.010 10.227 1.00 91.62 134 GLY A C 1
ATOM 1090 O O . GLY A 1 134 ? 1.338 4.391 10.122 1.00 91.62 134 GLY A O 1
ATOM 1091 N N . PRO A 1 135 ? 3.138 5.336 9.147 1.00 94.38 135 PRO A N 1
ATOM 1092 C CA . PRO A 1 135 ? 2.674 5.147 7.774 1.00 94.38 135 PRO A CA 1
ATOM 1093 C C . PRO A 1 135 ? 2.258 3.713 7.501 1.00 94.38 135 PRO A C 1
ATOM 1095 O O . PRO A 1 135 ? 3.001 2.781 7.823 1.00 94.38 135 PRO A O 1
ATOM 1098 N N . LEU A 1 136 ? 1.097 3.538 6.869 1.00 95.81 136 LEU A N 1
ATOM 1099 C CA . LEU A 1 136 ? 0.577 2.216 6.545 1.00 95.81 136 LEU A CA 1
ATOM 1100 C C . LEU A 1 136 ? 1.585 1.431 5.701 1.00 95.81 136 LEU A C 1
ATOM 1102 O O . LEU A 1 136 ? 1.936 0.300 6.043 1.00 95.81 136 LEU A O 1
ATOM 1106 N N . PHE A 1 137 ? 2.083 2.043 4.626 1.00 96.19 137 PHE A N 1
ATOM 1107 C CA . PHE A 1 137 ? 3.054 1.442 3.718 1.00 96.19 137 PHE A CA 1
ATOM 1108 C C . PHE A 1 137 ? 4.481 1.872 4.059 1.00 96.19 137 PHE A C 1
ATOM 1110 O O . PHE A 1 137 ? 4.847 3.045 3.956 1.00 96.19 137 PHE A O 1
ATOM 1117 N N . ARG A 1 138 ? 5.305 0.900 4.444 1.00 95.25 138 ARG A N 1
ATOM 1118 C CA . ARG A 1 138 ? 6.716 1.085 4.793 1.00 95.25 138 ARG A CA 1
ATOM 1119 C C . ARG A 1 138 ? 7.527 -0.114 4.329 1.00 95.25 138 ARG A C 1
ATOM 1121 O O . ARG A 1 138 ? 6.982 -1.164 4.013 1.00 95.25 138 ARG A O 1
ATOM 1128 N N . PHE A 1 139 ? 8.832 0.078 4.258 1.00 94.75 139 PHE A N 1
ATOM 1129 C CA . PHE A 1 139 ? 9.788 -0.991 4.030 1.00 94.75 139 PHE A CA 1
ATOM 1130 C C . PHE A 1 139 ? 10.001 -1.804 5.306 1.00 94.75 139 PHE A C 1
ATOM 1132 O O . PHE A 1 139 ? 9.739 -1.333 6.413 1.00 94.75 139 PHE A O 1
ATOM 1139 N N . LYS A 1 140 ? 10.600 -2.992 5.161 1.00 92.69 140 LYS A N 1
ATOM 1140 C CA . LYS A 1 140 ? 10.955 -3.861 6.293 1.00 92.69 140 LYS A CA 1
ATOM 1141 C C . LYS A 1 140 ? 11.857 -3.162 7.324 1.00 92.69 140 LYS A C 1
ATOM 1143 O O . LYS A 1 140 ? 11.793 -3.484 8.501 1.00 92.69 140 LYS A O 1
ATOM 1148 N N . CYS A 1 141 ? 12.661 -2.184 6.897 1.00 91.25 141 CYS A N 1
ATOM 1149 C CA . CYS A 1 141 ? 13.495 -1.355 7.775 1.00 91.25 141 CYS A CA 1
ATOM 1150 C C . CYS A 1 141 ? 12.726 -0.253 8.532 1.00 91.25 141 CYS A C 1
ATOM 1152 O O . CYS A 1 141 ? 13.345 0.553 9.217 1.00 91.25 141 CYS A O 1
ATOM 1154 N N . GLY A 1 142 ? 11.402 -0.165 8.380 1.00 90.31 142 GLY A N 1
ATOM 1155 C CA . GLY A 1 142 ? 10.545 0.818 9.048 1.00 90.31 142 GLY A CA 1
ATOM 1156 C C . GLY A 1 142 ? 10.380 2.144 8.300 1.00 90.31 142 GLY A C 1
ATOM 1157 O O . GLY A 1 142 ? 9.443 2.886 8.588 1.00 90.31 142 GLY A O 1
ATOM 1158 N N . LYS A 1 143 ? 11.229 2.434 7.304 1.00 92.75 143 LYS A N 1
ATOM 1159 C CA . LYS A 1 143 ? 11.141 3.674 6.515 1.00 92.75 143 LYS A CA 1
ATOM 1160 C C . LYS A 1 143 ? 9.868 3.708 5.656 1.00 92.75 143 LYS A C 1
ATOM 1162 O O . LYS A 1 143 ? 9.533 2.685 5.057 1.00 92.75 143 LYS A O 1
ATOM 1167 N N . PRO A 1 144 ? 9.181 4.858 5.536 1.00 94.25 144 PRO A N 1
ATOM 1168 C CA . PRO A 1 144 ? 7.997 4.979 4.689 1.00 94.25 144 PRO A CA 1
ATOM 1169 C C . PRO A 1 144 ? 8.315 4.718 3.215 1.00 94.25 144 PRO A C 1
ATOM 1171 O O . PRO A 1 144 ? 9.404 5.040 2.733 1.00 94.25 144 PRO A O 1
ATOM 1174 N N . VAL A 1 145 ? 7.343 4.174 2.480 1.00 95.56 145 VAL A N 1
ATOM 1175 C CA . VAL A 1 145 ? 7.481 4.018 1.028 1.00 95.56 145 VAL A CA 1
ATOM 1176 C C . VAL A 1 145 ? 7.385 5.381 0.354 1.00 95.56 145 VAL A C 1
ATOM 1178 O O . VAL A 1 145 ? 6.450 6.142 0.606 1.00 95.56 145 VAL A O 1
ATOM 1181 N N . SER A 1 146 ? 8.333 5.678 -0.537 1.00 95.38 146 SER A N 1
ATOM 1182 C CA . SER A 1 146 ? 8.316 6.913 -1.314 1.00 95.38 146 SER A CA 1
ATOM 1183 C C . SER A 1 146 ? 7.507 6.775 -2.603 1.00 95.38 146 SER A C 1
ATOM 1185 O O . SER A 1 146 ? 7.466 5.713 -3.233 1.00 95.38 146 SER A O 1
ATOM 1187 N N . GLY A 1 147 ? 6.908 7.880 -3.052 1.00 93.00 147 GLY A N 1
ATOM 1188 C CA . GLY A 1 147 ? 6.240 7.924 -4.356 1.00 93.00 147 GLY A CA 1
ATOM 1189 C C . GLY A 1 147 ? 7.195 7.616 -5.517 1.00 93.00 147 GLY A C 1
ATOM 1190 O O . GLY A 1 147 ? 6.782 7.031 -6.517 1.00 93.00 147 GLY A O 1
ATOM 1191 N N . PHE A 1 148 ? 8.483 7.954 -5.380 1.00 93.12 148 PHE A N 1
ATOM 1192 C CA . PHE A 1 148 ? 9.510 7.602 -6.363 1.00 93.12 148 PHE A CA 1
ATOM 1193 C C . PHE A 1 148 ? 9.672 6.084 -6.489 1.00 93.12 148 PHE A C 1
ATOM 1195 O O . PHE A 1 148 ? 9.595 5.567 -7.600 1.00 93.12 148 PHE A O 1
ATOM 1202 N N . TYR A 1 149 ? 9.819 5.375 -5.364 1.00 94.88 149 TYR A N 1
ATOM 1203 C CA . TYR A 1 149 ? 9.963 3.918 -5.352 1.00 94.88 149 TYR A CA 1
ATOM 1204 C C . TYR A 1 149 ? 8.742 3.208 -5.942 1.00 94.88 149 TYR A C 1
ATOM 1206 O O . TYR A 1 149 ? 8.877 2.268 -6.726 1.00 94.88 149 TYR A O 1
ATOM 1214 N N . PHE A 1 150 ? 7.537 3.657 -5.584 1.00 94.06 150 PHE A N 1
ATOM 1215 C CA . PHE A 1 150 ? 6.318 3.064 -6.124 1.00 94.06 150 PHE A CA 1
ATOM 1216 C C . PHE A 1 150 ? 6.230 3.252 -7.644 1.00 94.06 150 PHE A C 1
ATOM 1218 O O . PHE A 1 150 ? 5.983 2.295 -8.374 1.00 94.06 150 PHE A O 1
ATOM 1225 N N . ASN A 1 151 ? 6.490 4.468 -8.136 1.00 93.00 151 ASN A N 1
ATOM 1226 C CA . ASN A 1 151 ? 6.444 4.761 -9.567 1.00 93.00 151 ASN A CA 1
ATOM 1227 C C . ASN A 1 151 ? 7.547 4.044 -10.354 1.00 93.00 151 ASN A C 1
ATOM 1229 O O . ASN A 1 151 ? 7.289 3.594 -11.468 1.00 93.00 151 ASN A O 1
ATOM 1233 N N . SER A 1 152 ? 8.763 3.925 -9.811 1.00 93.44 152 SER A N 1
ATOM 1234 C CA . SER A 1 152 ? 9.840 3.177 -10.469 1.00 93.44 152 SER A CA 1
ATOM 1235 C C . SER A 1 152 ? 9.510 1.687 -10.540 1.00 93.44 152 SER A C 1
ATOM 1237 O O . SER A 1 152 ? 9.627 1.096 -11.609 1.00 93.44 152 SER A O 1
ATOM 1239 N N . SER A 1 153 ? 8.989 1.108 -9.455 1.00 94.12 153 SER A N 1
ATOM 1240 C CA . SER A 1 153 ? 8.540 -0.289 -9.422 1.00 94.12 153 SER A CA 1
ATOM 1241 C C . SER A 1 153 ? 7.410 -0.543 -10.421 1.00 94.12 153 SER A C 1
ATOM 1243 O O . SER A 1 153 ? 7.448 -1.522 -11.162 1.00 94.12 153 SER A O 1
ATOM 1245 N N . LEU A 1 154 ? 6.431 0.365 -10.494 1.00 91.69 154 LEU A N 1
ATOM 1246 C CA . LEU A 1 154 ? 5.330 0.275 -11.451 1.00 91.69 154 LEU A CA 1
ATOM 1247 C C . LEU A 1 154 ? 5.827 0.341 -12.901 1.00 91.69 154 LEU A C 1
ATOM 1249 O O . LEU A 1 154 ? 5.374 -0.443 -13.730 1.00 91.69 154 LEU A O 1
ATOM 1253 N N . LYS A 1 155 ? 6.783 1.228 -13.206 1.00 91.50 155 LYS A N 1
ATOM 1254 C CA . LYS A 1 155 ? 7.413 1.302 -14.535 1.00 91.50 155 LYS A CA 1
ATOM 1255 C C . LYS A 1 155 ? 8.144 0.010 -14.891 1.00 91.50 155 LYS A C 1
ATOM 1257 O O . LYS A 1 155 ? 7.946 -0.501 -15.987 1.00 91.50 155 LYS A O 1
ATOM 1262 N N . SER A 1 156 ? 8.931 -0.546 -13.971 1.00 92.50 156 SER A N 1
ATOM 1263 C CA . SER A 1 156 ? 9.628 -1.819 -14.197 1.00 92.50 156 SER A CA 1
ATOM 1264 C C . SER A 1 156 ? 8.652 -2.967 -14.465 1.00 92.50 156 SER A C 1
ATOM 1266 O O . SER A 1 156 ? 8.873 -3.766 -15.372 1.00 92.50 156 SER A O 1
ATOM 1268 N N . LEU A 1 157 ? 7.542 -3.023 -13.719 1.00 92.38 157 LEU A N 1
ATOM 1269 C CA . LEU A 1 157 ? 6.487 -4.011 -13.941 1.00 92.38 157 LEU A CA 1
ATOM 1270 C C . LEU A 1 157 ? 5.810 -3.816 -15.301 1.00 92.38 157 LEU A C 1
ATOM 1272 O O . LEU A 1 157 ? 5.636 -4.789 -16.027 1.00 92.38 157 LEU A O 1
ATOM 1276 N N . LEU A 1 158 ? 5.464 -2.580 -15.673 1.00 89.50 158 LEU A N 1
ATOM 1277 C CA . LEU A 1 158 ? 4.849 -2.275 -16.968 1.00 89.50 158 LEU A CA 1
ATOM 1278 C C . LEU A 1 158 ? 5.753 -2.682 -18.134 1.00 89.50 158 LEU A C 1
ATOM 1280 O O . LEU A 1 158 ? 5.275 -3.345 -19.048 1.00 89.50 158 LEU A O 1
ATOM 1284 N N . ASN A 1 159 ? 7.047 -2.365 -18.070 1.00 89.12 159 ASN A N 1
ATOM 1285 C CA . ASN A 1 159 ? 8.009 -2.746 -19.106 1.00 89.12 159 ASN A CA 1
ATOM 1286 C C . ASN A 1 159 ? 8.088 -4.272 -19.251 1.00 89.12 159 ASN A C 1
ATOM 1288 O O . ASN A 1 159 ? 7.879 -4.795 -20.340 1.00 89.12 159 ASN A O 1
ATOM 1292 N N . SER A 1 160 ? 8.236 -4.992 -18.134 1.00 86.88 160 SER A N 1
ATOM 1293 C CA . SER A 1 160 ? 8.251 -6.460 -18.148 1.00 86.88 160 SER A CA 1
ATOM 1294 C C . SER A 1 160 ? 6.938 -7.065 -18.660 1.00 86.88 160 SER A C 1
ATOM 1296 O O . SER A 1 160 ? 6.947 -8.116 -19.294 1.00 86.88 160 SER A O 1
ATOM 1298 N N . THR A 1 161 ? 5.796 -6.419 -18.410 1.00 80.25 161 THR A N 1
ATOM 1299 C CA . THR A 1 161 ? 4.491 -6.912 -18.873 1.00 80.25 161 THR A CA 1
ATOM 1300 C C . THR A 1 161 ? 4.289 -6.672 -20.370 1.00 80.25 161 THR A C 1
ATOM 1302 O O . THR A 1 161 ? 3.686 -7.511 -21.034 1.00 80.25 161 THR A O 1
ATOM 1305 N N . SER A 1 162 ? 4.804 -5.566 -20.913 1.00 71.56 162 SER A N 1
ATOM 1306 C CA . SER A 1 162 ? 4.828 -5.298 -22.357 1.00 71.56 162 SER A CA 1
ATOM 1307 C C . SER A 1 162 ? 5.676 -6.327 -23.102 1.00 71.56 162 SER A C 1
ATOM 1309 O O . SER A 1 162 ? 5.240 -6.835 -24.132 1.00 71.56 162 SER A O 1
ATOM 1311 N N . ASP A 1 163 ? 6.818 -6.717 -22.531 1.00 59.59 163 ASP A N 1
ATOM 1312 C CA . ASP A 1 163 ? 7.651 -7.800 -23.066 1.00 59.59 163 ASP A CA 1
ATOM 1313 C C . ASP A 1 163 ? 6.933 -9.158 -22.984 1.00 59.59 163 ASP A C 1
ATOM 1315 O O . ASP A 1 163 ? 7.008 -9.981 -23.891 1.00 59.59 163 ASP A O 1
ATOM 1319 N N . ILE A 1 164 ? 6.144 -9.399 -21.932 1.00 54.78 164 ILE A N 1
ATOM 1320 C CA . ILE A 1 164 ? 5.296 -10.599 -21.847 1.00 54.78 164 ILE A CA 1
ATOM 1321 C C . ILE A 1 164 ? 4.195 -10.574 -22.921 1.00 54.78 164 ILE A C 1
ATOM 1323 O O . ILE A 1 164 ? 3.844 -11.625 -23.455 1.00 54.78 164 ILE A O 1
ATOM 1327 N N . LEU A 1 165 ? 3.648 -9.407 -23.272 1.00 53.06 165 LEU A N 1
ATOM 1328 C CA . LEU A 1 165 ? 2.644 -9.283 -24.336 1.00 53.06 165 LEU A CA 1
ATOM 1329 C C . LEU A 1 165 ? 3.247 -9.493 -25.731 1.00 53.06 165 LEU A C 1
ATOM 1331 O O . LEU A 1 165 ? 2.615 -10.139 -26.562 1.00 53.06 165 LEU A O 1
ATOM 1335 N N . SER A 1 166 ? 4.474 -9.030 -25.985 1.00 48.88 166 SER A N 1
ATOM 1336 C CA . SER A 1 166 ? 5.168 -9.315 -27.248 1.00 48.88 166 SER A CA 1
ATOM 1337 C C . SER A 1 166 ? 5.562 -10.793 -27.370 1.00 48.88 166 SER A C 1
ATOM 1339 O O . SER A 1 166 ? 5.385 -11.374 -28.438 1.00 48.88 166 SER A O 1
ATOM 1341 N N . ILE A 1 167 ? 5.989 -11.436 -26.275 1.00 48.50 167 ILE A N 1
ATOM 1342 C CA . ILE A 1 167 ? 6.337 -12.869 -26.243 1.00 48.50 167 ILE A CA 1
ATOM 1343 C C . ILE A 1 167 ? 5.095 -13.769 -26.353 1.00 48.50 167 ILE A C 1
ATOM 1345 O O . ILE A 1 167 ? 5.135 -14.813 -27.001 1.00 48.50 167 ILE A O 1
ATOM 1349 N N . THR A 1 168 ? 3.970 -13.392 -25.739 1.00 43.94 168 THR A N 1
ATOM 1350 C CA . THR A 1 168 ? 2.719 -14.171 -25.845 1.00 43.94 168 THR A CA 1
ATOM 1351 C C . THR A 1 168 ? 2.078 -14.049 -27.226 1.00 43.94 168 THR A C 1
ATOM 1353 O O . THR A 1 168 ? 1.553 -15.035 -27.734 1.00 43.94 168 THR A O 1
ATOM 1356 N N . ASN A 1 169 ? 2.198 -12.894 -27.887 1.00 40.75 169 ASN A N 1
ATOM 1357 C CA . ASN A 1 169 ? 1.764 -12.739 -29.277 1.00 40.75 169 ASN A CA 1
ATOM 1358 C C . ASN A 1 169 ? 2.667 -13.500 -30.266 1.00 40.75 169 ASN A C 1
ATOM 1360 O O . ASN A 1 169 ? 2.157 -14.056 -31.236 1.00 40.75 169 ASN A O 1
ATOM 1364 N N . SER A 1 170 ? 3.982 -13.584 -30.025 1.00 41.78 170 SER A N 1
ATOM 1365 C CA . SER A 1 170 ? 4.885 -14.359 -30.891 1.00 41.78 170 SER A CA 1
ATOM 1366 C C . SER A 1 170 ? 4.745 -15.874 -30.709 1.00 41.78 170 SER A C 1
ATOM 1368 O O . SER A 1 170 ? 4.873 -16.609 -31.682 1.00 41.78 170 SER A O 1
ATOM 1370 N N . THR A 1 171 ? 4.416 -16.347 -29.502 1.00 39.25 171 THR A N 1
ATOM 1371 C CA . THR A 1 171 ? 4.156 -17.777 -29.234 1.00 39.25 171 THR A CA 1
ATOM 1372 C C . THR A 1 171 ? 2.768 -18.240 -29.681 1.00 39.25 171 THR A C 1
ATOM 1374 O O . THR A 1 171 ? 2.618 -19.393 -30.077 1.00 39.25 171 THR A O 1
ATOM 1377 N N . LEU A 1 172 ? 1.762 -17.357 -29.704 1.00 34.28 172 LEU A N 1
ATOM 1378 C CA . LEU A 1 172 ? 0.467 -17.660 -30.331 1.00 34.28 172 LEU A CA 1
ATOM 1379 C C . LEU A 1 172 ? 0.554 -17.702 -31.864 1.00 34.28 172 LEU A C 1
ATOM 1381 O O . LEU A 1 172 ? -0.144 -18.499 -32.478 1.00 34.28 172 LEU A O 1
ATOM 1385 N N . SER A 1 173 ? 1.448 -16.921 -32.480 1.00 33.16 173 SER A N 1
ATOM 1386 C CA . SER A 1 173 ? 1.686 -16.962 -33.933 1.00 33.16 173 SER A CA 1
ATOM 1387 C C . SER A 1 173 ? 2.536 -18.155 -34.400 1.00 33.16 173 SER A C 1
ATOM 1389 O O . SER A 1 173 ? 2.719 -18.316 -35.601 1.00 33.16 173 SER A O 1
ATOM 1391 N N . SER A 1 174 ? 3.078 -18.967 -33.484 1.00 35.22 174 SER A N 1
ATOM 1392 C CA . SER A 1 174 ? 3.810 -20.206 -33.801 1.00 35.22 174 SER A CA 1
ATOM 1393 C C . SER A 1 174 ? 3.031 -21.479 -33.442 1.00 35.22 174 SER A C 1
ATOM 1395 O O . SER A 1 174 ? 3.586 -22.573 -33.510 1.00 35.22 174 SER A O 1
ATOM 1397 N N . MET A 1 175 ? 1.778 -21.339 -32.998 1.00 35.50 175 MET A N 1
ATOM 1398 C CA . MET A 1 175 ? 0.858 -22.448 -32.705 1.00 35.50 175 MET A CA 1
ATOM 1399 C C . MET A 1 175 ? -0.411 -22.424 -33.577 1.00 35.50 175 MET A C 1
ATOM 1401 O O . MET A 1 175 ? -1.295 -23.254 -33.370 1.00 35.50 175 MET A O 1
ATOM 1405 N N . PHE A 1 176 ? -0.470 -21.527 -34.565 1.00 3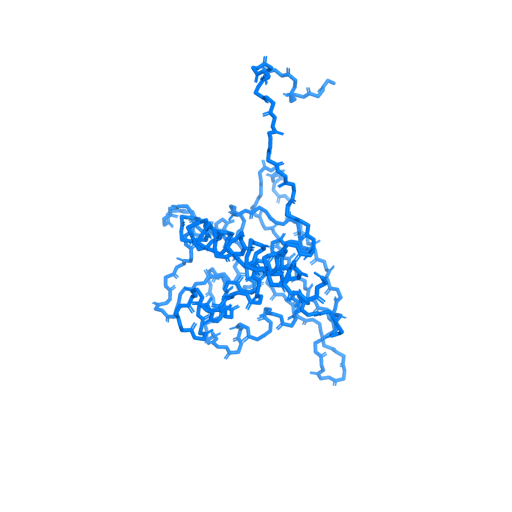5.59 176 PHE A N 1
ATOM 1406 C CA . PHE A 1 176 ? -1.434 -21.533 -35.667 1.00 35.59 176 PHE A CA 1
ATOM 1407 C C . PHE A 1 176 ? -0.696 -21.397 -36.994 1.00 35.59 176 PHE A C 1
ATOM 1409 O O . PHE A 1 176 ? 0.227 -20.553 -37.051 1.00 35.59 176 PHE A O 1
#

Organism: Mytilus edulis (NCBI:txid6550)

InterPro domains:
  IPR011010 DNA breaking-rejoining enzyme, catalytic core [SSF56349] (40-158)
  IPR013762 Integrase-like, catalytic domain superfamily [G3DSA:1.10.443.10] (17-173)
  IPR052925 Phage Integrase-like Recombinase [PTHR34605] (3-159)